Protein AF-A0A943SU11-F1 (afdb_monomer)

Radius of gyration: 43.62 Å; Cα contacts (8 Å, |Δi|>4): 37; chains: 1; bounding box: 90×46×120 Å

Organism: Streptococcus parasanguinis (NCBI:txid1318)

Sequence (209 aa):
MLKTSYPESQMDDFITYKNLSQYCMDYLGQIIERANDKNEAIKQQVTGVMPESERPFNVEDRLTASYTFGQRVADSVARFGGSWTFIISFIMMMAIWMLINVLHPFGWNFDPYPFILLNLALSTIAAIQAPLIMMSQNRAADYDRLQARNDFNVNMESEREIRLLHTKIDHMVQQDQTDLLEIQKLQTELLVSLSNQVAQLRQEMNQEK

pLDDT: mean 77.37, std 11.99, range [46.34, 95.25]

Solvent-accessible surface area (backbone atoms only — not comparable to full-atom values): 12036 Å² total; per-residue (Å²): 105,69,57,73,82,38,74,83,69,58,98,84,64,84,80,57,65,74,58,52,58,50,49,50,50,56,50,53,50,51,53,53,50,54,52,50,54,48,51,52,52,48,52,50,54,63,71,69,60,71,71,84,84,71,70,86,72,63,61,63,63,66,54,60,75,66,65,49,74,67,59,57,51,48,48,52,50,50,59,48,70,71,33,71,68,46,55,54,52,51,54,49,52,52,52,50,52,51,48,51,40,72,65,34,86,81,80,58,78,85,45,50,91,93,30,65,62,62,52,52,52,51,51,55,51,56,66,53,44,57,60,48,50,49,53,52,50,54,49,52,52,52,49,53,53,51,46,53,52,50,54,50,51,54,49,54,51,51,52,50,51,52,50,54,51,49,56,51,48,53,52,48,55,57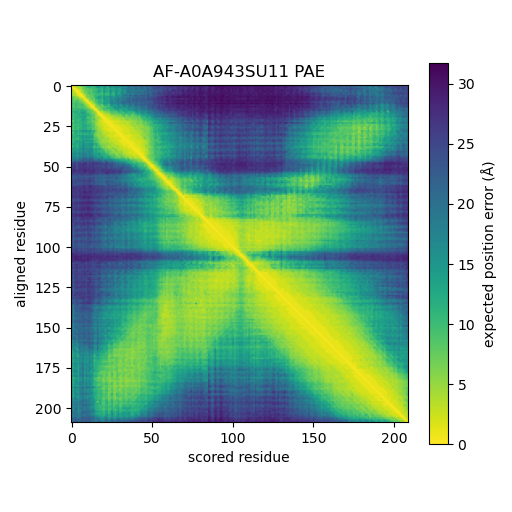,48,52,52,50,55,50,50,54,53,52,50,52,52,50,55,51,52,52,53,51,53,52,48,56,53,50,54,54,50,53,62,61,70,78,107

InterPro domains:
  IPR010406 Protein of unknown function DUF1003 [PF06210] (81-179)
  IPR010406 Protein of unknown function DUF1003 [PTHR41386] (38-191)

Secondary structure (DSSP, 8-state):
-HHHH-TT--TTPPPPHHHHHHHHHHHHHHHHHHHHHHHHHHHHHHHT-S-GGG----HHHHHHTT--HHHHHHHHHHHHHT-HHHHHHHHHHHHHHHHHHHH-TTS--SS-TTTHHHHHHHHHHHHHHHHHHHHHHHHHHHHHHHHHHHHHHHHHHHHHHHHHHHHHHHHHHHHHHHHHHHHHHHHHHHHHHHHHHHHHHHHHHHH--

Structure (mmCIF, N/CA/C/O backbone):
data_AF-A0A943SU11-F1
#
_entry.id   AF-A0A943SU11-F1
#
loop_
_atom_site.group_PDB
_atom_site.id
_atom_site.type_symbol
_atom_site.label_atom_id
_atom_site.label_alt_id
_atom_site.label_comp_id
_atom_site.label_asym_id
_atom_site.label_entity_id
_atom_site.label_seq_id
_atom_site.pdbx_PDB_ins_code
_atom_site.Cartn_x
_atom_site.Cartn_y
_atom_site.Cartn_z
_atom_site.occupancy
_atom_site.B_iso_or_equiv
_atom_site.auth_seq_id
_atom_site.auth_comp_id
_atom_site.auth_asym_id
_atom_site.auth_atom_id
_atom_site.pdbx_PDB_model_num
ATOM 1 N N . MET A 1 1 ? -37.364 2.321 47.503 1.00 47.44 1 MET A N 1
ATOM 2 C CA . MET A 1 1 ? -38.454 2.269 46.507 1.00 47.44 1 MET A CA 1
ATOM 3 C C . MET A 1 1 ? -39.837 2.162 47.144 1.00 47.44 1 MET A C 1
ATOM 5 O O . MET A 1 1 ? -40.696 2.918 46.724 1.00 47.44 1 MET A O 1
ATOM 9 N N . LEU A 1 2 ? -40.042 1.384 48.220 1.00 46.53 2 LEU A N 1
ATOM 10 C CA . LEU A 1 2 ? -41.270 1.468 49.043 1.00 46.53 2 LEU A CA 1
ATOM 11 C C . LEU A 1 2 ? -41.618 2.908 49.465 1.00 46.53 2 LEU A C 1
ATOM 13 O O . LEU A 1 2 ? -42.743 3.341 49.285 1.00 46.53 2 LEU A O 1
ATOM 17 N N . LYS A 1 3 ? -40.615 3.699 49.866 1.00 50.78 3 LYS A N 1
ATOM 18 C CA . LYS A 1 3 ? -40.759 5.128 50.201 1.00 50.78 3 LYS A CA 1
ATOM 19 C C . LYS A 1 3 ? -41.060 6.060 49.011 1.00 50.78 3 LYS A C 1
ATOM 21 O O . LYS A 1 3 ? -41.425 7.208 49.213 1.00 50.78 3 LYS A O 1
ATOM 26 N N . THR A 1 4 ? -40.840 5.604 47.777 1.00 53.50 4 THR A N 1
ATOM 27 C CA . THR A 1 4 ? -41.093 6.387 46.552 1.00 53.50 4 THR A CA 1
ATOM 28 C C . THR A 1 4 ? -42.543 6.219 46.103 1.00 53.50 4 THR A C 1
ATOM 30 O O . THR A 1 4 ? -43.163 7.185 45.678 1.00 53.50 4 THR A O 1
ATOM 33 N N . SER A 1 5 ? -43.091 5.010 46.252 1.00 49.69 5 SER A N 1
ATOM 34 C CA . SER A 1 5 ? -44.497 4.700 45.963 1.00 49.69 5 SER A CA 1
ATOM 35 C C . SER A 1 5 ? -45.426 4.936 47.166 1.00 49.69 5 SER A C 1
ATOM 37 O O . SER A 1 5 ? -46.613 5.170 46.973 1.00 49.69 5 SER A O 1
ATOM 39 N N . TYR A 1 6 ? -44.891 4.923 48.393 1.00 58.41 6 TYR A N 1
ATOM 40 C CA . TYR A 1 6 ? -45.599 5.190 49.652 1.00 58.41 6 TYR A CA 1
ATOM 41 C C . TYR A 1 6 ? -44.751 6.113 50.549 1.00 58.41 6 TYR A C 1
ATOM 43 O O . TYR A 1 6 ? -44.041 5.645 51.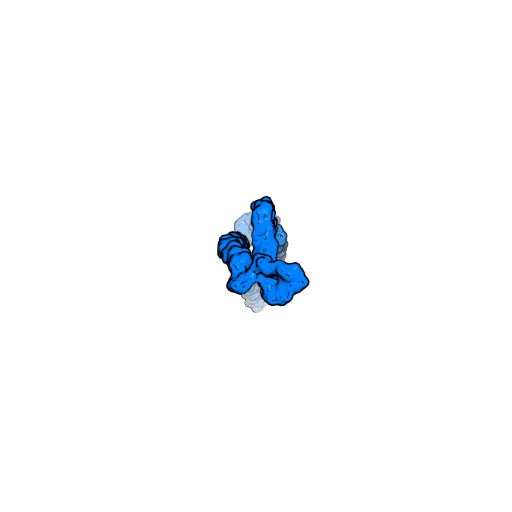441 1.00 58.41 6 TYR A O 1
ATOM 51 N N . PRO A 1 7 ? -44.774 7.436 50.305 1.00 56.62 7 PRO A N 1
ATOM 52 C CA . PRO A 1 7 ? -43.911 8.394 51.002 1.00 56.62 7 PRO A CA 1
ATOM 53 C C . PRO A 1 7 ? -44.177 8.523 52.510 1.00 56.62 7 PRO A C 1
ATOM 55 O O . PRO A 1 7 ? -43.300 9.006 53.226 1.00 56.62 7 PRO A O 1
ATOM 58 N N . GLU A 1 8 ? -45.328 8.053 53.002 1.00 53.34 8 GLU A N 1
ATOM 59 C CA . GLU A 1 8 ? -45.713 8.121 54.421 1.00 53.34 8 GLU A CA 1
ATOM 60 C C . GLU A 1 8 ? -45.423 6.850 55.245 1.00 53.34 8 GLU A C 1
ATOM 62 O O . GLU A 1 8 ? -45.673 6.855 56.448 1.00 53.34 8 GLU A O 1
ATOM 67 N N . SER A 1 9 ? -44.876 5.771 54.664 1.00 54.84 9 SER A N 1
ATOM 68 C CA . SER A 1 9 ? -44.671 4.518 55.417 1.00 54.84 9 SER A CA 1
ATOM 69 C C . SER A 1 9 ? -43.500 4.613 56.407 1.00 54.84 9 SER A C 1
ATOM 71 O O . SER A 1 9 ? -42.378 4.970 56.011 1.00 54.84 9 SER A O 1
ATOM 73 N N . GLN A 1 10 ? -43.718 4.230 57.667 1.00 54.81 10 GLN A N 1
ATOM 74 C CA . GLN A 1 10 ? -42.647 4.112 58.668 1.00 54.81 10 GLN A CA 1
ATOM 75 C C . GLN A 1 10 ? -41.950 2.742 58.593 1.00 54.81 10 GLN A C 1
ATOM 77 O O . GLN A 1 10 ? -42.462 1.812 57.979 1.00 54.81 10 GLN A O 1
ATOM 82 N N . MET A 1 11 ? -40.751 2.606 59.183 1.00 52.06 11 MET A N 1
ATOM 83 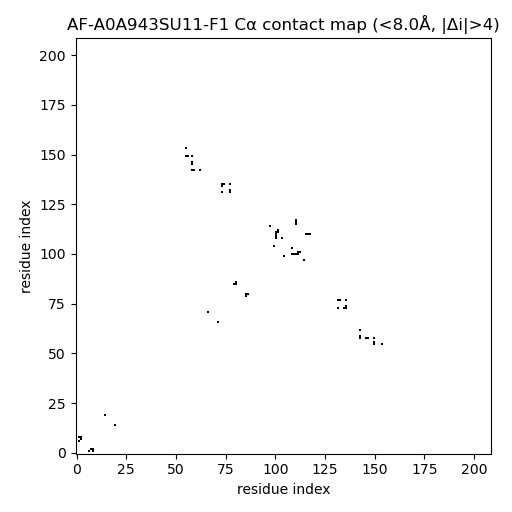C CA . MET A 1 11 ? -39.951 1.369 59.074 1.00 52.06 11 MET A CA 1
ATOM 84 C C . MET A 1 11 ? -40.614 0.122 59.690 1.00 52.06 11 MET A C 1
ATOM 86 O O . MET A 1 11 ? -40.202 -0.983 59.354 1.00 52.06 11 MET A O 1
ATOM 90 N N . ASP A 1 12 ? -41.642 0.312 60.522 1.00 54.44 12 ASP A N 1
ATOM 91 C CA . ASP A 1 12 ? -42.395 -0.745 61.210 1.00 54.44 12 ASP A CA 1
ATOM 92 C C . ASP A 1 12 ? -43.767 -1.063 60.568 1.00 54.44 12 ASP A C 1
ATOM 94 O O . ASP A 1 12 ? -44.541 -1.838 61.130 1.00 54.44 12 ASP A O 1
ATOM 98 N N . ASP A 1 13 ? -44.101 -0.495 59.400 1.00 55.09 13 ASP A N 1
ATOM 99 C CA . ASP A 1 13 ? -45.370 -0.799 58.720 1.00 55.09 13 ASP A CA 1
ATOM 100 C C . ASP A 1 13 ? -45.356 -2.186 58.053 1.00 55.09 13 ASP A C 1
ATOM 102 O O . ASP A 1 13 ? -44.493 -2.514 57.233 1.00 55.09 13 ASP A O 1
ATOM 106 N N . PHE A 1 14 ? -46.365 -3.004 58.364 1.00 54.62 14 PHE A N 1
ATOM 107 C CA . PHE A 1 14 ? -46.530 -4.339 57.788 1.00 54.62 14 PHE A CA 1
ATOM 108 C C . PHE A 1 14 ? -47.160 -4.272 56.391 1.00 54.62 14 PHE A C 1
ATOM 110 O O . PHE A 1 14 ? -48.234 -3.706 56.189 1.00 54.62 14 PHE A O 1
ATOM 117 N N . ILE A 1 15 ? -46.516 -4.911 55.413 1.00 57.50 15 ILE A N 1
ATOM 118 C CA . ILE A 1 15 ? -47.005 -4.991 54.032 1.00 57.50 15 ILE A CA 1
ATOM 119 C C . ILE A 1 15 ? -47.847 -6.262 53.869 1.00 57.50 15 ILE A C 1
ATOM 121 O O . ILE A 1 15 ? -47.351 -7.375 54.043 1.00 57.50 15 ILE A O 1
ATOM 125 N N . THR A 1 16 ? -49.115 -6.123 53.476 1.00 57.97 16 THR A N 1
ATOM 126 C CA . THR A 1 16 ? -49.975 -7.266 53.129 1.00 57.97 16 THR A CA 1
ATOM 127 C C . THR A 1 16 ? -49.437 -7.994 51.891 1.00 57.97 16 THR A C 1
ATOM 129 O O . THR A 1 16 ? -49.080 -7.358 50.902 1.00 57.97 16 THR A O 1
ATOM 132 N N . TYR A 1 17 ? -49.434 -9.330 51.882 1.00 56.50 17 TYR A N 1
ATOM 133 C CA . TYR A 1 17 ? -48.848 -10.158 50.811 1.00 56.50 17 TYR A CA 1
ATOM 134 C C . TYR A 1 17 ? -49.338 -9.840 49.385 1.00 56.50 17 TYR A C 1
ATOM 136 O O . TYR A 1 17 ? -48.555 -9.877 48.436 1.00 56.50 17 TYR A O 1
ATOM 144 N N . LYS A 1 18 ? -50.612 -9.452 49.228 1.00 59.41 18 LYS A N 1
ATOM 145 C CA . LYS A 1 18 ? -51.162 -8.978 47.946 1.00 59.41 18 LYS A CA 1
ATOM 146 C C . LYS A 1 18 ? -50.342 -7.812 47.368 1.00 59.41 18 LYS A C 1
ATOM 148 O O . LYS A 1 18 ? -50.092 -7.777 46.168 1.00 59.41 18 LYS A O 1
ATOM 153 N N . ASN A 1 19 ? -49.855 -6.922 48.231 1.00 64.25 19 ASN A N 1
ATOM 154 C CA . ASN A 1 19 ? -49.014 -5.790 47.854 1.00 64.25 19 ASN A CA 1
ATOM 155 C C . ASN A 1 19 ? -47.556 -6.217 47.604 1.00 64.25 19 ASN A C 1
ATOM 157 O O . ASN A 1 19 ? -46.901 -5.621 46.761 1.00 64.25 19 ASN A O 1
ATOM 161 N N . LEU A 1 20 ? -47.059 -7.273 48.265 1.00 67.50 20 LEU A N 1
ATOM 162 C CA . LEU A 1 20 ? -45.714 -7.825 48.037 1.00 67.50 20 LEU A CA 1
ATOM 163 C C . LEU A 1 20 ? -45.588 -8.485 46.652 1.00 67.50 20 LEU A C 1
ATOM 165 O O . LEU A 1 20 ? -44.631 -8.226 45.927 1.00 67.50 20 LEU A O 1
ATOM 169 N N . SER A 1 21 ? -46.563 -9.316 46.264 1.00 64.31 21 SER A N 1
ATOM 170 C CA . SER A 1 21 ? -46.569 -9.965 44.944 1.00 64.31 21 SER A CA 1
ATOM 171 C C . SER A 1 21 ? -46.723 -8.948 43.813 1.00 64.31 21 SER A C 1
ATOM 173 O O . SER A 1 21 ? -46.100 -9.103 42.764 1.00 64.31 21 SER A O 1
ATOM 175 N N . GLN A 1 22 ? -47.539 -7.912 44.023 1.00 70.56 22 GLN A N 1
ATOM 176 C CA . GLN A 1 22 ? -47.730 -6.840 43.051 1.00 70.56 22 GLN A CA 1
ATOM 177 C C . GLN A 1 22 ? -46.471 -5.972 42.932 1.00 70.56 22 GLN A C 1
ATOM 179 O O . GLN A 1 22 ? -46.002 -5.732 41.826 1.00 70.56 22 GLN A O 1
ATOM 184 N N . TYR A 1 23 ? -45.836 -5.638 44.059 1.00 71.50 23 TYR A N 1
ATOM 185 C CA . TYR A 1 23 ? -44.542 -4.957 44.080 1.00 71.50 23 TYR A CA 1
ATOM 186 C C . TYR A 1 23 ? -43.443 -5.760 43.370 1.00 71.50 23 TYR A C 1
ATOM 188 O O . TYR A 1 23 ? -42.647 -5.191 42.629 1.00 71.50 23 TYR A O 1
ATOM 196 N N . CYS A 1 24 ? -43.402 -7.083 43.551 1.00 72.81 24 CYS A N 1
ATOM 197 C CA . CYS A 1 24 ? -42.423 -7.923 42.867 1.00 72.81 24 CYS A CA 1
ATOM 198 C C . CYS A 1 24 ? -42.627 -7.942 41.346 1.00 72.81 24 CYS A C 1
ATOM 200 O O . CYS A 1 24 ? -41.641 -7.919 40.611 1.00 72.81 24 CYS A O 1
ATOM 202 N N . MET A 1 25 ? -43.877 -7.978 40.870 1.00 74.94 25 MET A N 1
ATOM 203 C CA . MET A 1 25 ? -44.152 -7.918 39.431 1.00 74.94 25 MET A CA 1
ATOM 204 C C . MET A 1 25 ? -43.858 -6.546 38.834 1.00 74.94 25 MET A C 1
ATOM 206 O O . MET A 1 25 ? -43.259 -6.483 37.763 1.00 74.94 25 MET A O 1
ATOM 210 N N . ASP A 1 26 ? -44.185 -5.464 39.542 1.00 80.94 26 ASP A N 1
ATOM 211 C CA . ASP A 1 26 ? -43.829 -4.108 39.112 1.00 80.94 26 ASP A CA 1
ATOM 212 C C . ASP A 1 26 ? -42.302 -3.925 39.066 1.00 80.94 26 ASP A C 1
ATOM 214 O O . ASP A 1 26 ? -41.765 -3.313 38.142 1.00 80.94 26 ASP A O 1
ATOM 218 N N . TYR A 1 27 ? -41.577 -4.505 40.025 1.00 75.94 27 TYR A N 1
ATOM 219 C CA . TYR A 1 27 ? -40.117 -4.467 40.065 1.00 75.94 27 TYR A CA 1
ATOM 220 C C . TYR A 1 27 ? -39.469 -5.313 38.951 1.00 75.94 27 TYR A C 1
ATOM 222 O O . TYR A 1 27 ? -38.545 -4.844 38.286 1.00 75.94 27 TYR A O 1
ATOM 230 N N . LEU A 1 28 ? -39.980 -6.523 38.681 1.00 77.75 28 LEU A N 1
ATOM 231 C CA . LEU A 1 28 ? -39.556 -7.351 37.541 1.00 77.75 28 LEU A CA 1
ATOM 232 C C . LEU A 1 28 ? -39.818 -6.655 36.200 1.00 77.75 28 LEU A C 1
ATOM 234 O O . LEU A 1 28 ? -38.951 -6.668 35.327 1.00 77.75 28 LEU A O 1
ATOM 238 N N . GLY A 1 29 ? -40.981 -6.011 36.053 1.00 81.50 29 GLY A N 1
ATOM 239 C CA . GLY A 1 29 ? -41.318 -5.210 34.877 1.00 81.50 29 GLY A CA 1
ATOM 240 C C . GLY A 1 29 ? -40.315 -4.080 34.646 1.00 81.50 29 GLY A C 1
ATOM 241 O O . GLY A 1 29 ? -39.792 -3.944 33.542 1.00 81.50 29 GLY A O 1
ATOM 242 N N . GLN A 1 30 ? -39.953 -3.349 35.706 1.00 80.69 30 GLN A N 1
ATOM 243 C CA . GLN A 1 30 ? -38.943 -2.290 35.629 1.00 80.69 30 GLN A CA 1
ATOM 244 C C . GLN A 1 30 ? -37.547 -2.801 35.251 1.00 80.69 30 GLN A C 1
ATOM 246 O O . GLN A 1 30 ? -36.826 -2.097 34.546 1.00 80.69 30 GLN A O 1
ATOM 251 N N . ILE A 1 31 ? -37.134 -3.994 35.702 1.00 79.44 31 ILE A N 1
ATOM 252 C CA . ILE A 1 31 ? -35.842 -4.580 35.296 1.00 79.44 31 ILE A CA 1
ATOM 253 C C . ILE A 1 31 ? -35.842 -4.888 33.795 1.00 79.44 31 ILE A C 1
ATOM 255 O O . ILE A 1 31 ? -34.884 -4.544 33.103 1.00 79.44 31 ILE A O 1
ATOM 259 N N . ILE A 1 32 ? -36.916 -5.499 33.288 1.00 80.81 32 ILE A N 1
ATOM 260 C CA . ILE A 1 32 ? -37.050 -5.858 31.868 1.00 80.81 32 ILE A CA 1
ATOM 261 C C . ILE A 1 32 ? -37.056 -4.604 30.989 1.00 80.81 32 ILE A C 1
ATOM 263 O O . ILE A 1 32 ? -36.344 -4.555 29.987 1.00 80.81 32 ILE A O 1
ATOM 267 N N . GLU A 1 33 ? -37.817 -3.582 31.377 1.00 84.00 33 GLU A N 1
ATOM 268 C CA . GLU A 1 33 ? -37.897 -2.313 30.647 1.00 84.00 33 GLU A CA 1
ATOM 269 C C . GLU A 1 33 ? -36.529 -1.619 30.604 1.00 84.00 33 GLU A C 1
ATOM 271 O O . GLU A 1 33 ? -36.025 -1.293 29.530 1.00 84.00 33 GLU A O 1
ATOM 276 N N . ARG A 1 34 ? -35.839 -1.542 31.749 1.00 81.88 34 ARG A N 1
ATOM 277 C CA . ARG A 1 34 ? -34.493 -0.959 31.837 1.00 81.88 34 ARG A CA 1
ATOM 278 C C . ARG A 1 34 ? -33.453 -1.749 31.025 1.00 81.88 34 ARG A C 1
ATOM 280 O O . ARG A 1 34 ? -32.520 -1.150 30.492 1.00 81.88 34 ARG A O 1
ATOM 287 N N . ALA A 1 35 ? -33.588 -3.074 30.917 1.00 76.88 35 ALA A N 1
ATOM 288 C CA . ALA A 1 35 ? -32.731 -3.915 30.074 1.00 76.88 35 ALA A CA 1
ATOM 289 C C . ALA A 1 35 ? -32.995 -3.706 28.571 1.00 76.88 35 ALA A C 1
ATOM 291 O O . ALA A 1 35 ? -32.061 -3.741 27.762 1.00 76.88 35 ALA A O 1
ATOM 292 N N . ASN A 1 36 ? -34.249 -3.455 28.190 1.00 80.81 36 ASN A N 1
ATOM 293 C CA . ASN A 1 36 ? -34.623 -3.169 26.808 1.00 80.81 36 ASN A CA 1
ATOM 294 C C . ASN A 1 36 ? -34.134 -1.774 26.374 1.00 80.81 36 ASN A C 1
ATOM 296 O O . ASN A 1 36 ? -33.493 -1.648 25.330 1.00 80.81 36 ASN A O 1
ATOM 300 N N . ASP A 1 37 ? -34.302 -0.764 27.234 1.00 84.44 37 ASP A N 1
ATOM 301 C CA . ASP A 1 37 ? -33.790 0.597 27.016 1.00 84.44 37 ASP A CA 1
ATOM 302 C C . ASP A 1 37 ? -32.259 0.620 26.875 1.00 84.44 37 ASP A C 1
ATOM 304 O O . ASP A 1 37 ? -31.708 1.286 25.994 1.00 84.44 37 ASP A O 1
ATOM 308 N N . LYS A 1 38 ? -31.544 -0.154 27.710 1.00 78.31 38 LYS A N 1
ATOM 309 C CA . LYS A 1 38 ? -30.086 -0.335 27.585 1.00 78.31 38 LYS A CA 1
ATOM 310 C C . LYS A 1 38 ? -29.707 -0.932 26.229 1.00 78.31 38 LYS A C 1
ATOM 312 O O . LYS A 1 38 ? -28.784 -0.428 25.590 1.00 78.31 38 LYS A O 1
ATOM 317 N N . ASN A 1 39 ? -30.393 -1.988 25.786 1.00 75.69 39 ASN A N 1
ATOM 318 C CA . ASN A 1 39 ? -30.123 -2.622 24.492 1.00 75.69 39 ASN A CA 1
ATOM 319 C C . ASN A 1 39 ? -30.316 -1.646 23.325 1.00 75.69 39 ASN A C 1
ATOM 321 O O . ASN A 1 39 ? -29.511 -1.620 22.391 1.00 75.69 39 ASN A O 1
ATOM 325 N N . GLU A 1 40 ? -31.343 -0.802 23.390 1.00 80.81 40 GLU A N 1
ATOM 326 C CA . GLU A 1 40 ? -31.598 0.213 22.372 1.00 80.81 40 GLU A CA 1
ATOM 327 C C . GLU A 1 40 ? -30.526 1.318 22.377 1.00 80.81 40 GLU A C 1
ATOM 329 O O . GLU A 1 40 ? -30.018 1.691 21.313 1.00 80.81 40 GLU A O 1
ATOM 334 N N . ALA A 1 41 ? -30.069 1.751 23.557 1.00 78.75 41 ALA A N 1
ATOM 335 C CA . ALA A 1 41 ? -28.946 2.681 23.699 1.00 78.75 41 ALA A CA 1
ATOM 336 C C . ALA A 1 41 ? -27.622 2.103 23.156 1.00 78.75 41 ALA A C 1
ATOM 338 O O . ALA A 1 41 ? -26.855 2.804 22.486 1.00 78.75 41 ALA A O 1
ATOM 339 N N . ILE A 1 42 ? -27.359 0.812 23.386 1.00 73.75 42 ILE A N 1
ATOM 340 C CA . ILE A 1 42 ? -26.196 0.104 22.828 1.00 73.75 42 ILE A CA 1
ATOM 341 C C . ILE A 1 42 ? -26.295 0.048 21.304 1.00 73.75 42 ILE A C 1
ATOM 343 O O . ILE A 1 42 ? -25.321 0.367 20.622 1.00 73.75 42 ILE A O 1
ATOM 347 N N . LYS A 1 43 ? -27.467 -0.292 20.755 1.00 68.69 43 LYS A N 1
ATOM 348 C CA . LYS A 1 43 ? -27.706 -0.342 19.305 1.00 68.69 43 LYS A CA 1
ATOM 349 C C . LYS A 1 43 ? -27.467 1.017 18.642 1.00 68.69 43 LYS A C 1
ATOM 351 O O . LYS A 1 43 ? -26.838 1.075 17.582 1.00 68.69 43 LYS A O 1
ATOM 356 N N . GLN A 1 44 ? -27.892 2.108 19.280 1.00 70.19 44 GLN A N 1
ATOM 357 C CA . GLN A 1 44 ? -27.596 3.467 18.818 1.00 70.19 44 GLN A CA 1
ATOM 358 C C . GLN A 1 44 ? -26.097 3.787 18.884 1.00 70.19 44 GLN A C 1
ATOM 360 O O . GLN A 1 44 ? -25.550 4.322 17.921 1.00 70.19 44 GLN A O 1
ATOM 365 N N . GLN A 1 45 ? -25.400 3.398 19.957 1.00 66.25 45 GLN A N 1
ATOM 366 C CA . GLN A 1 45 ? -23.946 3.578 20.045 1.00 66.25 45 GLN A CA 1
ATOM 367 C C . GLN A 1 45 ? -23.156 2.704 19.063 1.00 66.25 45 GLN A C 1
ATOM 369 O O . GLN A 1 45 ? -22.082 3.109 18.650 1.00 66.25 45 GLN A O 1
ATOM 374 N N . VAL A 1 46 ? -23.630 1.518 18.685 1.00 63.44 46 VAL A N 1
ATOM 375 C CA . VAL A 1 46 ? -22.953 0.687 17.670 1.00 63.44 46 VAL A CA 1
ATOM 376 C C . VAL A 1 46 ? -23.185 1.256 16.268 1.00 63.44 46 VAL A C 1
ATOM 378 O O . VAL A 1 46 ? -22.278 1.259 15.445 1.00 63.44 46 VAL A O 1
ATOM 381 N N . THR A 1 47 ? -24.373 1.807 16.007 1.00 59.47 47 THR A N 1
ATOM 382 C CA . THR A 1 47 ? -24.718 2.380 14.692 1.00 59.47 47 THR A CA 1
ATOM 383 C C . THR A 1 47 ? -24.109 3.776 14.480 1.00 59.47 47 THR A C 1
ATOM 385 O O . THR A 1 47 ? -23.868 4.172 13.344 1.00 59.47 47 THR A O 1
ATOM 388 N N . GLY A 1 48 ? -23.832 4.524 15.555 1.00 57.47 48 GLY A N 1
ATOM 389 C CA . GLY A 1 48 ? -23.289 5.889 15.499 1.00 57.47 48 GLY A CA 1
ATOM 390 C C . GLY A 1 48 ? -21.761 6.014 15.565 1.00 57.47 48 GLY A C 1
ATOM 391 O O . GLY A 1 48 ? -21.261 7.134 15.509 1.00 57.47 48 GLY A O 1
ATOM 392 N N . VAL A 1 49 ? -21.020 4.909 15.720 1.00 55.78 49 VAL A N 1
ATOM 393 C CA . VAL A 1 49 ? -19.565 4.919 15.992 1.00 55.78 49 VAL A CA 1
ATOM 394 C C . VAL A 1 49 ? -18.747 4.328 14.845 1.00 55.78 49 VAL A C 1
ATOM 396 O O . VAL A 1 49 ? -17.596 4.002 15.058 1.00 55.78 49 VAL A O 1
ATOM 399 N N . MET A 1 50 ? -19.262 4.264 13.611 1.00 53.69 50 MET A N 1
ATOM 400 C CA . MET A 1 50 ? -18.337 4.272 12.468 1.00 53.69 50 MET A CA 1
ATOM 401 C C . MET A 1 50 ? -17.835 5.709 12.324 1.00 53.69 50 MET A C 1
ATOM 403 O O . MET A 1 50 ? -18.581 6.555 11.821 1.00 53.69 50 MET A O 1
ATOM 407 N N . PRO A 1 51 ? -16.632 6.048 12.818 1.00 52.97 51 PRO A N 1
ATOM 408 C CA . PRO A 1 51 ? -16.146 7.404 12.727 1.00 52.97 51 PRO A CA 1
ATOM 409 C C . PRO A 1 51 ? -15.879 7.654 11.246 1.00 52.97 51 PRO A C 1
ATOM 411 O O . PRO A 1 51 ? -15.100 6.954 10.606 1.00 52.97 51 PRO A O 1
ATOM 414 N N . GLU A 1 52 ? -16.495 8.689 10.690 1.00 50.81 52 GLU A N 1
ATOM 415 C CA . GLU A 1 52 ? -16.202 9.160 9.334 1.00 50.81 52 GLU A CA 1
ATOM 416 C C . GLU A 1 52 ? -14.742 9.650 9.179 1.00 50.81 52 GLU A C 1
ATOM 418 O O . GLU A 1 52 ? -14.307 10.006 8.084 1.00 50.81 52 GLU A O 1
ATOM 423 N N . SER A 1 53 ? -13.969 9.680 10.272 1.00 49.56 53 SER A N 1
ATOM 424 C CA . SER A 1 53 ? -12.743 10.460 10.385 1.00 49.56 53 SER A CA 1
ATOM 425 C C . SER A 1 53 ? -11.548 9.938 9.598 1.00 49.56 53 SER A C 1
ATOM 427 O O . SER A 1 53 ? -10.672 10.748 9.321 1.00 49.56 53 SER A O 1
ATOM 429 N N . GLU A 1 54 ? -11.485 8.672 9.181 1.00 54.34 54 GLU A N 1
ATOM 430 C CA . GLU A 1 54 ? -10.323 8.168 8.428 1.00 54.34 54 GLU A CA 1
ATOM 431 C C . GLU A 1 54 ? -10.724 7.137 7.374 1.00 54.34 54 GLU A C 1
ATOM 433 O O . GLU A 1 54 ? -10.383 5.958 7.441 1.00 54.34 54 GLU A O 1
ATOM 438 N N . ARG A 1 55 ? -11.457 7.583 6.346 1.00 58.19 55 ARG A N 1
ATOM 439 C CA . ARG A 1 55 ? -11.581 6.765 5.135 1.00 58.19 55 ARG A CA 1
ATOM 440 C C . ARG A 1 55 ? -10.168 6.459 4.618 1.00 58.19 55 ARG A C 1
ATOM 442 O O . ARG A 1 5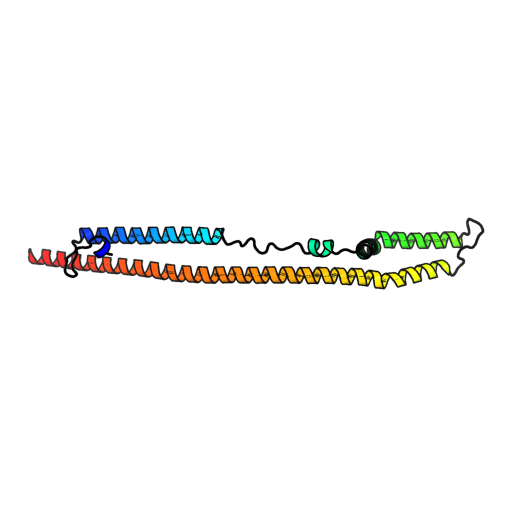5 ? -9.371 7.400 4.527 1.00 58.19 55 ARG A O 1
ATOM 449 N N . PRO A 1 56 ? -9.860 5.203 4.245 1.00 57.91 56 PRO A N 1
ATOM 450 C CA . PRO A 1 56 ? -8.604 4.886 3.583 1.00 57.91 56 PRO A CA 1
ATOM 451 C C . PRO A 1 56 ? -8.449 5.840 2.401 1.00 57.91 56 PRO A C 1
ATOM 453 O O . PRO A 1 56 ? -9.283 5.874 1.494 1.00 57.91 56 PRO A O 1
ATOM 456 N N . PHE A 1 57 ? -7.435 6.701 2.459 1.00 67.25 57 PHE A N 1
ATOM 457 C CA . PHE A 1 57 ? -7.191 7.632 1.370 1.00 67.25 57 PHE A CA 1
ATOM 458 C C . PHE A 1 57 ? -6.544 6.861 0.228 1.00 67.25 57 PHE A C 1
ATOM 460 O O . PHE A 1 57 ? -5.740 5.952 0.443 1.00 67.25 57 PHE A O 1
ATOM 467 N N . ASN A 1 58 ? -6.887 7.227 -0.999 1.00 70.38 58 ASN A N 1
ATOM 468 C CA . ASN A 1 58 ? -6.271 6.621 -2.160 1.00 70.38 58 ASN A CA 1
ATOM 469 C C . ASN A 1 58 ? -4.824 7.124 -2.274 1.00 70.38 58 ASN A C 1
ATOM 471 O O . ASN A 1 58 ? -4.573 8.320 -2.456 1.00 70.38 58 ASN A O 1
ATOM 475 N N . VAL A 1 59 ? -3.863 6.214 -2.121 1.00 73.81 59 VAL A N 1
ATOM 476 C CA . VAL A 1 59 ? -2.426 6.522 -2.191 1.00 73.81 59 VAL A CA 1
ATOM 477 C C . VAL A 1 59 ? -2.052 7.055 -3.575 1.00 73.81 59 VAL A C 1
ATOM 479 O O . VAL A 1 59 ? -1.213 7.954 -3.685 1.00 73.81 59 VAL A O 1
ATOM 482 N N . GLU A 1 60 ? -2.753 6.587 -4.611 1.00 68.88 60 GLU A N 1
ATOM 483 C CA . GLU A 1 60 ? -2.597 7.043 -5.991 1.00 68.88 60 GLU A CA 1
ATOM 484 C C . GLU A 1 60 ? -2.884 8.544 -6.129 1.00 68.88 60 GLU A C 1
ATOM 486 O O . GLU A 1 60 ? -2.119 9.257 -6.773 1.00 68.88 60 GLU A O 1
ATOM 491 N N . ASP A 1 61 ? -3.923 9.065 -5.467 1.00 68.44 61 ASP A N 1
ATOM 492 C CA . ASP A 1 61 ? -4.348 10.468 -5.595 1.00 68.44 61 ASP A CA 1
ATOM 493 C C . ASP A 1 61 ? -3.334 11.443 -4.967 1.00 68.44 61 ASP A C 1
ATOM 495 O O . ASP A 1 61 ? -3.104 12.546 -5.468 1.00 68.44 61 ASP A O 1
ATOM 499 N N . ARG A 1 62 ? -2.654 11.026 -3.890 1.00 68.50 62 ARG A N 1
ATOM 500 C CA . ARG A 1 62 ? -1.579 11.816 -3.257 1.00 68.50 62 ARG A CA 1
ATOM 501 C C . ARG A 1 62 ? -0.317 11.872 -4.114 1.00 68.50 62 ARG A C 1
ATOM 503 O O . ARG A 1 62 ? 0.356 12.903 -4.145 1.00 68.50 62 ARG A O 1
ATOM 510 N N . LEU A 1 63 ? 0.018 10.768 -4.778 1.00 66.62 63 LEU A N 1
ATOM 511 C CA . LEU A 1 63 ? 1.219 10.666 -5.607 1.00 66.62 63 LEU A CA 1
ATOM 512 C C . LEU A 1 63 ? 1.016 11.314 -6.976 1.00 66.62 63 LEU A C 1
ATOM 514 O O . LEU A 1 63 ? 1.903 12.022 -7.458 1.00 66.62 63 LEU A O 1
ATOM 518 N N . THR A 1 64 ? -0.173 11.155 -7.560 1.00 62.47 64 THR A N 1
ATOM 519 C CA . THR A 1 64 ? -0.521 11.738 -8.861 1.00 62.47 64 THR A CA 1
ATOM 520 C C . THR A 1 64 ? -0.552 13.259 -8.857 1.00 62.47 64 THR A C 1
ATOM 522 O O . THR A 1 64 ? -0.123 13.879 -9.835 1.00 62.47 64 THR A O 1
ATOM 525 N N . ALA A 1 65 ? -0.967 13.871 -7.747 1.00 61.88 65 ALA A N 1
ATOM 526 C CA . ALA A 1 65 ? -0.979 15.323 -7.578 1.00 61.88 65 ALA A CA 1
ATOM 527 C C . ALA A 1 65 ? 0.421 15.969 -7.651 1.00 61.88 65 ALA A C 1
ATOM 529 O O . ALA A 1 65 ? 0.526 17.166 -7.907 1.00 61.88 65 ALA A O 1
ATOM 530 N N . SER A 1 66 ? 1.495 15.189 -7.465 1.00 61.66 66 SER A N 1
ATOM 531 C CA . SER A 1 66 ? 2.881 15.683 -7.459 1.00 61.66 66 SER A CA 1
ATOM 532 C C . SER A 1 66 ? 3.671 15.355 -8.736 1.00 61.66 66 SER A C 1
ATOM 534 O O . SER A 1 66 ? 4.886 15.564 -8.770 1.00 61.66 66 SER A O 1
ATOM 536 N N . TYR A 1 67 ? 3.032 14.838 -9.796 1.00 66.38 67 TYR A N 1
ATOM 537 C CA . TYR A 1 67 ? 3.770 14.418 -10.991 1.00 66.38 67 TYR A CA 1
ATOM 538 C C . TYR A 1 67 ? 4.388 15.583 -11.764 1.00 66.38 67 TYR A C 1
ATOM 540 O O . TYR A 1 67 ? 3.702 16.430 -12.336 1.00 66.38 67 TYR A O 1
ATOM 548 N N . THR A 1 68 ? 5.710 15.538 -11.904 1.00 75.06 68 THR A N 1
ATOM 549 C CA . THR A 1 68 ? 6.436 16.389 -12.853 1.00 75.06 68 THR A CA 1
ATOM 550 C C . THR A 1 68 ? 6.356 15.819 -14.276 1.00 75.06 68 THR A C 1
ATOM 552 O O . THR A 1 68 ? 6.184 14.615 -14.485 1.00 75.06 68 THR A O 1
ATOM 555 N N . PHE A 1 69 ? 6.517 16.674 -15.294 1.00 75.19 69 PHE A N 1
ATOM 556 C CA . PHE A 1 69 ? 6.489 16.258 -16.705 1.00 75.19 69 PHE A CA 1
ATOM 557 C C . PHE A 1 69 ? 7.510 15.146 -17.016 1.00 75.19 69 PHE A C 1
ATOM 559 O O . PHE A 1 69 ? 7.172 14.161 -17.673 1.00 75.19 69 PHE A O 1
ATOM 566 N N . GLY A 1 70 ? 8.730 15.250 -16.472 1.00 72.25 70 GLY A N 1
ATOM 567 C CA . GLY A 1 70 ? 9.782 14.244 -16.656 1.00 72.25 70 GLY A CA 1
ATOM 568 C C . GLY A 1 70 ? 9.411 12.870 -16.093 1.00 72.25 70 GLY A C 1
ATOM 569 O O . GLY A 1 70 ? 9.678 11.850 -16.726 1.00 72.25 70 GLY A O 1
ATOM 570 N N . GLN A 1 71 ? 8.708 12.827 -14.958 1.00 72.12 71 GLN A N 1
ATOM 571 C CA . GLN A 1 71 ? 8.228 11.572 -14.377 1.00 72.12 71 GLN A CA 1
ATOM 572 C C . GLN A 1 71 ? 7.147 10.913 -15.241 1.00 72.12 71 GLN A C 1
ATOM 574 O O . GLN A 1 71 ? 7.143 9.690 -15.360 1.00 72.12 71 GLN A O 1
ATOM 579 N N . ARG A 1 72 ? 6.260 11.679 -15.890 1.00 77.00 72 ARG A N 1
ATOM 580 C CA . ARG A 1 72 ? 5.241 11.116 -16.803 1.00 77.00 72 ARG A CA 1
ATOM 581 C C . ARG A 1 72 ? 5.873 10.479 -18.044 1.00 77.00 72 ARG A C 1
ATOM 583 O O . ARG A 1 72 ? 5.461 9.394 -18.458 1.00 77.00 72 ARG A O 1
ATOM 590 N N . VAL A 1 73 ? 6.894 11.131 -18.604 1.00 75.56 73 VAL A N 1
ATOM 591 C CA . VAL A 1 73 ? 7.643 10.619 -19.762 1.00 75.56 73 VAL A CA 1
ATOM 592 C C . VAL A 1 73 ? 8.435 9.368 -19.387 1.00 75.56 73 VAL A C 1
ATOM 594 O O . VAL A 1 73 ? 8.295 8.352 -20.062 1.00 75.56 73 VAL A O 1
ATOM 597 N N . ALA A 1 74 ? 9.194 9.401 -18.286 1.00 74.06 74 ALA A N 1
ATOM 598 C CA . ALA A 1 74 ? 9.979 8.254 -17.822 1.00 74.06 74 ALA A CA 1
ATOM 599 C C . ALA A 1 74 ? 9.116 6.998 -17.631 1.00 74.06 74 ALA A C 1
ATOM 601 O O . ALA A 1 74 ? 9.529 5.900 -17.986 1.00 74.06 74 ALA A O 1
ATOM 602 N N . ASP A 1 75 ? 7.891 7.164 -17.141 1.00 72.88 75 ASP A N 1
ATOM 603 C CA . ASP A 1 75 ? 6.980 6.049 -16.887 1.00 72.88 75 ASP A CA 1
ATOM 604 C C . ASP A 1 75 ? 6.365 5.447 -18.142 1.00 72.88 75 ASP A C 1
ATOM 606 O O . ASP A 1 75 ? 6.136 4.242 -18.221 1.00 72.88 75 ASP A O 1
ATOM 610 N N . SER A 1 76 ? 6.085 6.298 -19.130 1.00 76.12 76 SER A N 1
ATOM 611 C CA . SER A 1 76 ? 5.632 5.840 -20.441 1.00 76.12 76 SER A CA 1
ATOM 612 C C . SER A 1 76 ? 6.758 5.090 -21.149 1.00 76.12 76 SER A C 1
ATOM 614 O O . SER A 1 76 ? 6.521 4.034 -21.731 1.00 76.12 76 SER A O 1
ATOM 616 N N . VAL A 1 77 ? 7.995 5.587 -21.041 1.00 74.38 77 VAL A N 1
ATOM 617 C CA . VAL A 1 77 ? 9.180 4.934 -21.613 1.00 74.38 77 VAL A CA 1
ATOM 618 C C . VAL A 1 77 ? 9.498 3.621 -20.895 1.00 74.38 77 VAL A C 1
ATOM 620 O O . VAL A 1 77 ? 9.784 2.637 -21.567 1.00 74.38 77 VAL A O 1
ATOM 623 N N . ALA A 1 78 ? 9.391 3.557 -19.565 1.00 76.56 78 ALA A N 1
ATOM 624 C CA . ALA A 1 78 ? 9.602 2.325 -18.804 1.00 76.56 78 ALA A CA 1
ATOM 625 C C . ALA A 1 78 ? 8.555 1.253 -19.152 1.00 76.56 78 ALA A C 1
ATOM 627 O O . ALA A 1 78 ? 8.909 0.102 -19.410 1.00 76.56 78 ALA A O 1
ATOM 628 N N . ARG A 1 79 ? 7.273 1.639 -19.249 1.00 76.56 79 ARG A N 1
ATOM 629 C CA . ARG A 1 79 ? 6.190 0.737 -19.678 1.00 76.56 79 ARG A CA 1
ATOM 630 C C . ARG A 1 79 ? 6.372 0.238 -21.109 1.00 76.56 79 ARG A C 1
ATOM 632 O O . ARG A 1 79 ? 6.147 -0.937 -21.378 1.00 76.56 79 ARG A O 1
ATOM 639 N N . PHE A 1 80 ? 6.792 1.114 -22.019 1.00 77.25 80 PHE A N 1
ATOM 640 C CA . PHE A 1 80 ? 7.037 0.745 -23.411 1.00 77.25 80 PHE A CA 1
ATOM 641 C C . PHE A 1 80 ? 8.277 -0.149 -23.560 1.00 77.25 80 PHE A C 1
ATOM 643 O O . PHE A 1 80 ? 8.220 -1.178 -24.231 1.00 77.25 80 PHE A O 1
ATOM 650 N N . GLY A 1 81 ? 9.374 0.196 -22.881 1.00 78.19 81 GLY A N 1
ATOM 651 C CA . GLY A 1 81 ? 10.633 -0.549 -22.905 1.00 78.19 81 GLY A CA 1
ATOM 652 C C . GLY A 1 81 ? 10.554 -1.938 -22.264 1.00 78.19 81 GLY A C 1
ATOM 653 O O . GLY A 1 81 ? 11.324 -2.816 -22.639 1.00 78.19 81 GLY A O 1
ATOM 654 N N . GLY A 1 82 ? 9.609 -2.161 -21.344 1.00 76.50 82 GLY A N 1
ATOM 655 C CA . GLY A 1 82 ? 9.363 -3.462 -20.710 1.00 76.50 82 GLY A CA 1
ATOM 656 C C . GLY A 1 82 ? 8.482 -4.429 -21.514 1.00 76.50 82 GLY A C 1
ATOM 657 O O . GLY A 1 82 ? 8.225 -5.538 -21.050 1.00 76.50 82 GLY A O 1
ATOM 658 N N . SER A 1 83 ? 7.989 -4.040 -22.695 1.00 86.81 83 SER A N 1
ATOM 659 C CA . SER A 1 83 ? 7.092 -4.882 -23.495 1.00 86.81 83 SER A CA 1
ATOM 660 C C . SER A 1 83 ? 7.845 -5.861 -24.402 1.00 86.81 83 SER A C 1
ATOM 662 O O . SER A 1 83 ? 8.780 -5.492 -25.114 1.00 86.81 83 SER A O 1
ATOM 664 N N . TRP A 1 84 ? 7.348 -7.096 -24.498 1.00 88.06 84 TRP A N 1
ATOM 665 C CA . TRP A 1 84 ? 7.823 -8.093 -25.467 1.00 88.06 84 TRP A CA 1
ATOM 666 C C . TRP A 1 84 ? 7.710 -7.624 -26.923 1.00 88.06 84 TRP A C 1
ATOM 668 O O . TRP A 1 84 ? 8.567 -7.942 -27.748 1.00 88.06 84 TRP A O 1
ATOM 678 N N . THR A 1 85 ? 6.687 -6.829 -27.247 1.00 87.94 85 THR A N 1
ATOM 679 C CA . THR A 1 85 ? 6.509 -6.276 -28.598 1.00 87.94 85 THR A CA 1
ATOM 680 C C . THR A 1 85 ? 7.603 -5.273 -28.961 1.00 87.94 85 THR A C 1
ATOM 682 O O . THR A 1 85 ? 8.060 -5.260 -30.104 1.00 87.94 85 THR A O 1
ATOM 685 N N . PHE A 1 86 ? 8.081 -4.486 -27.989 1.00 87.50 86 PHE A N 1
ATOM 686 C CA . PHE A 1 86 ? 9.188 -3.555 -28.188 1.00 87.50 86 PHE A CA 1
ATOM 687 C C . PHE A 1 86 ? 10.480 -4.310 -28.509 1.00 87.50 86 PHE A C 1
ATOM 689 O O . PHE A 1 86 ? 11.108 -4.017 -29.525 1.00 87.50 86 PHE A O 1
ATOM 696 N N . ILE A 1 87 ? 10.812 -5.341 -27.722 1.00 88.94 87 ILE A N 1
ATOM 697 C CA . ILE A 1 87 ? 12.015 -6.168 -27.917 1.00 88.94 87 ILE A CA 1
ATOM 698 C C . ILE A 1 87 ? 12.051 -6.765 -29.332 1.00 88.94 87 ILE A C 1
ATOM 700 O O . ILE A 1 87 ? 13.051 -6.634 -30.037 1.00 88.94 87 ILE A O 1
ATOM 704 N N . ILE A 1 88 ? 10.946 -7.368 -29.782 1.00 92.25 88 ILE A N 1
ATOM 705 C CA . ILE A 1 88 ? 10.862 -7.988 -31.114 1.00 92.25 88 ILE A CA 1
ATOM 706 C C . ILE A 1 88 ? 10.988 -6.933 -32.224 1.00 92.25 88 ILE A C 1
ATOM 708 O O . ILE A 1 88 ? 11.741 -7.134 -33.179 1.00 92.25 88 ILE A O 1
ATOM 712 N N . SER A 1 89 ? 10.297 -5.794 -32.094 1.00 92.00 89 SER A N 1
ATOM 713 C CA . SER A 1 89 ? 10.385 -4.702 -33.076 1.00 92.00 89 SER A CA 1
ATOM 714 C C . SER A 1 89 ? 11.795 -4.108 -33.167 1.00 92.00 89 SER A C 1
ATOM 716 O O . SER A 1 89 ? 12.268 -3.802 -34.261 1.00 92.00 89 SER A O 1
ATOM 718 N N . PHE A 1 90 ? 12.499 -4.014 -32.037 1.00 90.44 90 PHE A N 1
ATOM 719 C CA . PHE A 1 90 ? 13.854 -3.485 -31.953 1.00 90.44 90 PHE A CA 1
ATOM 720 C C . PHE A 1 90 ? 14.860 -4.408 -32.648 1.00 90.44 90 PHE A C 1
ATOM 722 O O . PHE A 1 90 ? 15.644 -3.949 -33.477 1.00 90.44 90 PHE A O 1
ATOM 729 N N . ILE A 1 91 ? 14.777 -5.720 -32.397 1.00 92.38 91 ILE A N 1
ATOM 730 C CA . ILE A 1 91 ? 15.602 -6.728 -33.086 1.00 92.38 91 ILE A CA 1
ATOM 731 C C . ILE A 1 91 ? 15.342 -6.697 -34.598 1.00 92.38 91 ILE A C 1
ATOM 733 O O . ILE A 1 91 ? 16.285 -6.723 -35.390 1.00 92.38 91 ILE A O 1
ATOM 737 N N . MET A 1 92 ? 14.075 -6.599 -35.012 1.00 95.25 92 MET A N 1
ATOM 738 C CA . MET A 1 92 ? 13.710 -6.512 -36.428 1.00 95.25 92 MET A CA 1
ATOM 739 C C . MET A 1 92 ? 14.277 -5.246 -37.083 1.00 95.25 92 MET A C 1
ATOM 741 O O . MET A 1 92 ? 14.851 -5.323 -38.167 1.00 95.25 92 MET A O 1
ATOM 745 N N . MET A 1 93 ? 14.176 -4.095 -36.416 1.00 92.50 93 MET A N 1
ATOM 746 C CA . MET A 1 93 ? 14.746 -2.833 -36.893 1.00 92.50 93 MET A CA 1
ATOM 747 C C . MET A 1 93 ? 16.267 -2.923 -37.061 1.00 92.50 93 MET A C 1
ATOM 749 O O . MET A 1 93 ? 16.794 -2.481 -38.082 1.00 92.50 93 MET A O 1
ATOM 753 N N . MET A 1 94 ? 16.972 -3.548 -36.112 1.00 90.88 94 MET A N 1
ATOM 754 C CA . MET A 1 94 ? 18.412 -3.795 -36.232 1.00 90.88 94 MET A CA 1
ATOM 755 C C . MET A 1 94 ? 18.744 -4.708 -37.418 1.00 90.88 94 MET A C 1
ATOM 757 O O . MET A 1 94 ? 19.667 -4.417 -38.177 1.00 90.88 94 MET A O 1
ATOM 761 N N . ALA A 1 95 ? 17.981 -5.788 -37.612 1.00 91.56 95 ALA A N 1
ATOM 762 C CA . ALA A 1 95 ? 18.160 -6.691 -38.747 1.00 91.56 95 ALA A CA 1
ATOM 763 C C . ALA A 1 95 ? 17.953 -5.972 -40.090 1.00 91.56 95 ALA A C 1
ATOM 765 O O . ALA A 1 95 ? 18.754 -6.145 -41.006 1.00 91.56 95 ALA A O 1
ATOM 766 N N . ILE A 1 96 ? 16.929 -5.117 -40.187 1.00 91.75 96 ILE A N 1
ATOM 767 C CA . ILE A 1 96 ? 16.664 -4.289 -41.372 1.00 91.75 96 ILE A CA 1
ATOM 768 C C . ILE A 1 96 ? 17.815 -3.305 -41.617 1.00 91.75 96 ILE A C 1
ATOM 770 O O . ILE A 1 96 ? 18.277 -3.188 -42.750 1.00 91.75 96 ILE A O 1
ATOM 774 N N . TRP A 1 97 ? 18.319 -2.635 -40.574 1.00 88.38 97 TRP A N 1
ATOM 775 C CA . TRP A 1 97 ? 19.453 -1.711 -40.689 1.00 88.38 97 TRP A CA 1
ATOM 776 C C . TRP A 1 97 ? 20.704 -2.404 -41.233 1.00 88.38 97 TRP A C 1
ATOM 778 O O . TRP A 1 97 ? 21.343 -1.897 -42.158 1.00 88.38 97 TRP A O 1
ATOM 788 N N . MET A 1 98 ? 21.032 -3.584 -40.698 1.00 87.06 98 MET A N 1
ATOM 789 C CA . MET A 1 98 ? 22.148 -4.394 -41.191 1.00 87.06 98 MET A CA 1
ATOM 790 C C . MET A 1 98 ? 21.922 -4.824 -42.644 1.00 87.06 98 MET A C 1
ATOM 792 O O . MET A 1 98 ? 22.829 -4.695 -43.460 1.00 87.06 98 MET A O 1
ATOM 796 N N . LEU A 1 99 ? 20.712 -5.271 -43.000 1.00 88.25 99 LEU A N 1
ATOM 797 C CA . LEU A 1 99 ? 20.383 -5.710 -44.360 1.00 88.25 99 LEU A CA 1
ATOM 798 C C . LEU A 1 99 ? 20.539 -4.574 -45.386 1.00 88.25 99 LEU A C 1
ATOM 800 O O . LEU A 1 99 ? 21.147 -4.778 -46.435 1.00 88.25 99 LEU A O 1
ATOM 804 N N . ILE A 1 100 ? 20.044 -3.372 -45.072 1.00 86.38 100 ILE A N 1
ATOM 805 C CA . ILE A 1 100 ? 20.177 -2.186 -45.935 1.00 86.38 100 ILE A CA 1
ATOM 806 C C . ILE A 1 100 ? 21.656 -1.830 -46.139 1.00 86.38 100 ILE A C 1
ATOM 808 O O . ILE A 1 100 ? 22.071 -1.561 -47.266 1.00 86.38 100 ILE A O 1
ATOM 812 N N . ASN A 1 101 ? 22.461 -1.862 -45.075 1.00 85.06 101 ASN A N 1
ATOM 813 C CA . ASN A 1 101 ? 23.881 -1.518 -45.152 1.00 85.06 101 ASN A CA 1
ATOM 814 C C . ASN A 1 101 ? 24.752 -2.619 -45.774 1.00 85.06 101 ASN A C 1
ATOM 816 O O . ASN A 1 101 ? 25.814 -2.309 -46.286 1.00 85.06 101 ASN A O 1
ATOM 820 N N . VAL A 1 102 ? 24.330 -3.886 -45.781 1.00 83.81 102 VAL A N 1
ATOM 821 C CA . VAL A 1 102 ? 25.067 -4.971 -46.459 1.00 83.81 102 VAL A CA 1
ATOM 822 C C . VAL A 1 102 ? 24.731 -5.036 -47.948 1.00 83.81 102 VAL A C 1
ATOM 824 O O . VAL A 1 102 ? 25.615 -5.263 -48.770 1.00 83.81 102 VAL A O 1
ATOM 827 N N . LEU A 1 103 ? 23.460 -4.843 -48.310 1.00 82.81 103 LEU A N 1
ATOM 828 C CA . LEU A 1 103 ? 23.002 -4.976 -49.697 1.00 82.81 103 LEU A CA 1
ATOM 829 C C . LEU A 1 103 ? 23.277 -3.733 -50.557 1.00 82.81 103 LEU A C 1
ATOM 831 O O . LEU A 1 103 ? 23.101 -3.803 -51.770 1.00 82.81 103 LEU A O 1
ATOM 835 N N . HIS A 1 104 ? 23.676 -2.609 -49.949 1.00 77.31 104 HIS A N 1
ATOM 836 C CA . HIS A 1 104 ? 23.916 -1.317 -50.612 1.00 77.31 104 HIS A CA 1
ATOM 837 C C . HIS A 1 104 ? 22.902 -0.985 -51.732 1.00 77.31 104 HIS A 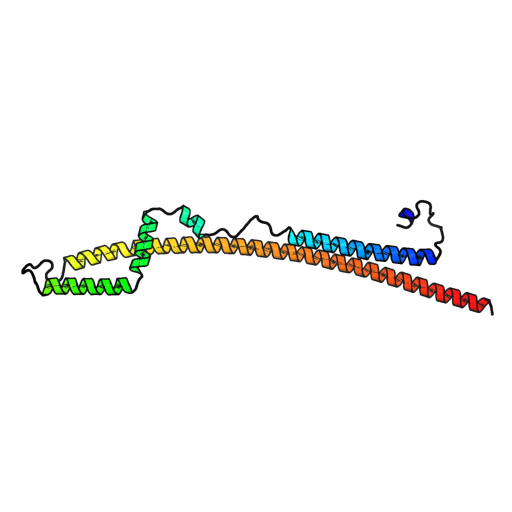C 1
ATOM 839 O O . HIS A 1 104 ? 23.304 -0.659 -52.852 1.00 77.31 104 HIS A O 1
ATOM 845 N N . PRO A 1 105 ? 21.581 -1.010 -51.467 1.00 68.88 105 PRO A N 1
ATOM 846 C CA . PRO A 1 105 ? 20.566 -0.833 -52.509 1.00 68.88 105 PRO A CA 1
ATOM 847 C C . PRO A 1 105 ? 20.625 0.541 -53.206 1.00 68.88 105 PRO A C 1
ATOM 849 O O . PRO A 1 105 ? 20.096 0.691 -54.302 1.00 68.88 105 PRO A O 1
ATOM 852 N N . PHE A 1 106 ? 21.295 1.530 -52.602 1.00 71.06 106 PHE A N 1
ATOM 853 C CA . PHE A 1 106 ? 21.473 2.885 -53.139 1.00 71.06 106 PHE A CA 1
ATOM 854 C C . PHE A 1 106 ? 22.913 3.195 -53.589 1.00 71.06 106 PHE A C 1
ATOM 856 O O . PHE A 1 106 ? 23.217 4.343 -53.903 1.00 71.06 106 PHE A O 1
ATOM 863 N N . GLY A 1 107 ? 23.817 2.206 -53.599 1.00 65.44 107 GLY A N 1
ATOM 864 C CA . GLY A 1 107 ? 25.221 2.393 -54.000 1.00 65.44 107 GLY A CA 1
ATOM 865 C C . GLY A 1 107 ? 26.068 3.256 -53.050 1.00 65.44 107 GLY A C 1
ATOM 866 O O . GLY A 1 107 ? 27.195 3.604 -53.391 1.00 65.44 107 GLY A O 1
ATOM 867 N N . TRP A 1 108 ? 25.542 3.599 -51.869 1.00 68.31 108 TRP A N 1
ATOM 868 C CA . TRP A 1 108 ? 26.218 4.388 -50.836 1.00 68.31 108 TRP A CA 1
ATOM 869 C C . TRP A 1 108 ? 26.411 3.543 -49.572 1.00 68.31 108 TRP A C 1
ATOM 871 O O . TRP A 1 108 ? 25.452 2.963 -49.061 1.00 68.31 108 TRP A O 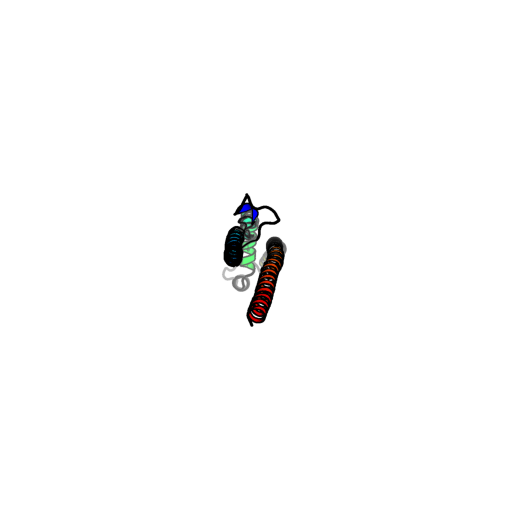1
ATOM 881 N N . ASN A 1 109 ? 27.632 3.519 -49.033 1.00 66.88 109 ASN A N 1
ATOM 882 C CA . ASN A 1 109 ? 27.965 2.777 -47.814 1.00 66.88 109 ASN A CA 1
ATOM 883 C C . ASN A 1 109 ? 27.781 3.693 -46.595 1.00 66.88 109 ASN A C 1
ATOM 885 O O . ASN A 1 109 ? 28.702 4.416 -46.215 1.00 66.88 109 ASN A O 1
ATOM 889 N N . PHE A 1 110 ? 26.572 3.737 -46.036 1.00 74.88 110 PHE A N 1
ATOM 890 C CA . PHE A 1 110 ? 26.256 4.631 -44.917 1.00 74.88 110 PHE A CA 1
ATOM 891 C C . PHE A 1 110 ? 26.868 4.149 -43.587 1.00 74.88 110 PHE A C 1
ATOM 893 O O . PHE A 1 110 ? 27.423 4.957 -42.847 1.00 74.88 110 PHE A O 1
ATOM 900 N N . ASP A 1 111 ? 26.827 2.840 -43.313 1.00 82.62 111 ASP A N 1
ATOM 901 C CA . ASP A 1 111 ? 27.395 2.203 -42.114 1.00 82.62 111 ASP A CA 1
ATOM 902 C C . ASP A 1 111 ? 28.016 0.830 -42.476 1.00 82.62 111 ASP A C 1
ATOM 904 O O . ASP A 1 111 ? 27.381 -0.209 -42.289 1.00 82.62 111 ASP A O 1
ATOM 908 N N . PRO A 1 112 ? 29.231 0.791 -43.066 1.00 79.06 112 PRO A N 1
ATOM 909 C CA . PRO A 1 112 ? 29.894 -0.459 -43.440 1.00 79.06 112 PRO A CA 1
ATOM 910 C C . PRO A 1 112 ? 30.209 -1.331 -42.218 1.00 79.06 112 PRO A C 1
ATOM 912 O O . PRO A 1 112 ? 30.469 -0.817 -41.128 1.00 79.06 112 PRO A O 1
ATOM 915 N N . TYR A 1 113 ? 30.281 -2.653 -42.407 1.00 78.12 113 TYR A N 1
ATOM 916 C CA . TYR A 1 113 ? 30.772 -3.574 -41.373 1.00 78.12 113 TYR A CA 1
ATOM 917 C C . TYR A 1 113 ? 32.143 -3.089 -40.858 1.00 78.12 113 TYR A C 1
ATOM 919 O O . TYR A 1 113 ? 33.045 -2.901 -41.682 1.00 78.12 113 TYR A O 1
ATOM 927 N N . PRO A 1 114 ? 32.331 -2.845 -39.543 1.00 78.75 114 PRO A N 1
ATOM 928 C CA . PRO A 1 114 ? 31.626 -3.421 -38.383 1.00 78.75 114 PRO A CA 1
ATOM 929 C C . PRO A 1 114 ? 30.463 -2.597 -37.760 1.00 78.75 114 PRO A C 1
ATOM 931 O O . PRO A 1 114 ? 30.192 -2.757 -36.572 1.00 78.75 114 PRO A O 1
ATOM 934 N N . PHE A 1 115 ? 29.758 -1.750 -38.521 1.00 86.19 115 PHE A N 1
ATOM 935 C CA . PHE A 1 115 ? 28.581 -0.961 -38.092 1.00 86.19 115 PHE A CA 1
ATOM 936 C C . PHE A 1 115 ? 28.846 0.012 -36.923 1.00 86.19 115 PHE A C 1
ATOM 938 O O . PHE A 1 115 ? 28.275 -0.102 -35.832 1.00 86.19 115 PHE A O 1
ATOM 945 N N . ILE A 1 116 ? 29.743 0.981 -37.133 1.00 86.62 116 ILE A N 1
ATOM 946 C CA . ILE A 1 116 ? 30.175 1.918 -36.083 1.00 86.62 116 ILE A CA 1
ATOM 947 C C . ILE A 1 116 ? 29.015 2.797 -35.584 1.00 86.62 116 ILE A C 1
ATOM 949 O O . ILE A 1 116 ? 28.931 3.077 -34.385 1.00 86.62 116 ILE A O 1
ATOM 953 N N . LEU A 1 117 ? 28.117 3.221 -36.482 1.00 87.44 117 LEU A N 1
ATOM 954 C CA . LEU A 1 117 ? 27.030 4.143 -36.140 1.00 87.44 117 LEU A CA 1
ATOM 955 C C . LEU A 1 117 ? 25.944 3.433 -35.337 1.00 87.44 117 LEU A C 1
ATOM 957 O O . LEU A 1 117 ? 25.489 3.956 -34.317 1.00 87.44 117 LEU A O 1
ATOM 961 N N . LEU A 1 118 ? 25.576 2.221 -35.757 1.00 88.81 118 LEU A N 1
ATOM 962 C CA . LEU A 1 118 ? 24.655 1.374 -35.008 1.00 88.81 118 LEU A CA 1
ATOM 963 C C . LEU A 1 118 ? 25.205 1.079 -33.609 1.00 88.81 118 LEU A C 1
ATOM 965 O O . LEU A 1 118 ? 24.479 1.221 -32.626 1.00 88.81 118 LEU A O 1
ATOM 969 N N . ASN A 1 119 ? 26.493 0.752 -33.490 1.00 90.38 119 ASN A N 1
ATOM 970 C CA . ASN A 1 119 ? 27.102 0.485 -32.190 1.00 90.38 119 ASN A CA 1
ATOM 971 C C . ASN A 1 119 ? 27.083 1.724 -31.268 1.00 90.38 119 ASN A C 1
ATOM 973 O O . ASN A 1 119 ? 26.745 1.627 -30.084 1.00 90.38 119 ASN A O 1
ATOM 977 N N . LEU A 1 120 ? 27.377 2.909 -31.813 1.00 90.88 120 LEU A N 1
ATOM 978 C CA . LEU A 1 120 ? 27.324 4.169 -31.065 1.00 90.88 120 LEU A CA 1
ATOM 979 C C . LEU A 1 120 ? 25.901 4.479 -30.568 1.00 90.88 120 LEU A C 1
ATOM 981 O O . LEU A 1 120 ? 25.711 4.869 -29.411 1.00 90.88 120 LEU A O 1
ATOM 985 N N . ALA A 1 121 ? 24.898 4.270 -31.423 1.00 90.12 121 ALA A N 1
ATOM 986 C CA . ALA A 1 121 ? 23.495 4.475 -31.077 1.00 90.12 121 ALA A CA 1
ATOM 987 C C . ALA A 1 121 ? 23.048 3.526 -29.954 1.00 90.12 121 ALA A C 1
ATOM 989 O O . ALA A 1 121 ? 22.504 3.981 -28.946 1.00 90.12 121 ALA A O 1
ATOM 990 N N . LEU A 1 122 ? 23.343 2.226 -30.078 1.00 91.06 122 LEU A N 1
ATOM 991 C CA . LEU A 1 122 ? 23.037 1.230 -29.046 1.00 91.06 122 LEU A CA 1
ATOM 992 C C . LEU A 1 122 ? 23.700 1.561 -27.710 1.00 91.06 122 LEU A C 1
ATOM 994 O O . LEU A 1 122 ? 23.049 1.478 -26.670 1.00 91.06 122 LEU A O 1
ATOM 998 N N . SER A 1 123 ? 24.967 1.977 -27.737 1.00 92.75 123 SER A N 1
ATOM 999 C CA . SER A 1 123 ? 25.712 2.324 -26.522 1.00 92.75 123 SER A CA 1
ATOM 1000 C C . SER A 1 123 ? 25.083 3.519 -25.806 1.00 92.75 123 SER A C 1
ATOM 1002 O O . SER A 1 123 ? 24.939 3.513 -24.584 1.00 92.75 123 SER A O 1
ATOM 1004 N N . THR A 1 124 ? 24.635 4.521 -26.564 1.00 90.94 124 THR A N 1
ATOM 1005 C CA . THR A 1 124 ? 23.969 5.706 -26.004 1.00 90.94 124 THR A CA 1
ATOM 1006 C C . THR A 1 124 ? 22.607 5.348 -25.400 1.00 90.94 124 THR A C 1
ATOM 1008 O O . THR A 1 124 ? 22.278 5.801 -24.304 1.00 90.94 124 THR A O 1
ATOM 1011 N N . ILE A 1 125 ? 21.830 4.489 -26.071 1.00 89.69 125 ILE A N 1
ATOM 1012 C CA . ILE A 1 125 ? 20.541 3.998 -25.558 1.00 89.69 125 ILE A CA 1
ATOM 1013 C C . ILE A 1 125 ? 20.753 3.200 -24.265 1.00 89.69 125 ILE A C 1
ATOM 1015 O O . ILE A 1 125 ? 20.082 3.466 -23.268 1.00 89.69 125 ILE A O 1
ATOM 1019 N N . ALA A 1 126 ? 21.711 2.271 -24.252 1.00 89.25 126 ALA A N 1
ATOM 1020 C CA . ALA A 1 126 ? 22.032 1.458 -23.081 1.00 89.25 126 ALA A CA 1
ATOM 1021 C C . ALA A 1 126 ? 22.498 2.311 -21.886 1.00 89.25 126 ALA A C 1
ATOM 1023 O O . ALA A 1 126 ? 22.098 2.052 -20.751 1.00 89.25 126 ALA A O 1
ATOM 1024 N N . ALA A 1 127 ? 23.276 3.372 -22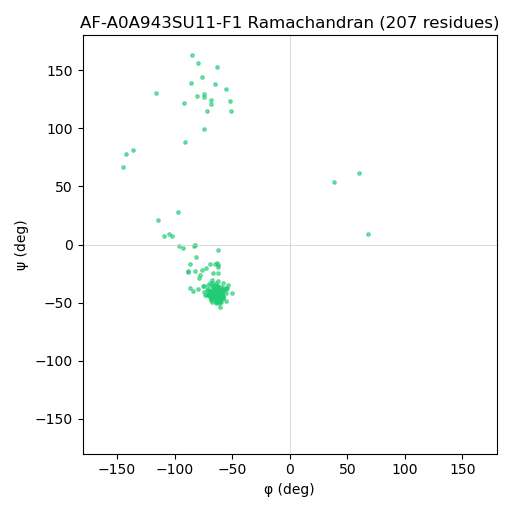.126 1.00 92.06 127 ALA A N 1
ATOM 1025 C CA . ALA A 1 127 ? 23.727 4.278 -21.069 1.00 92.06 127 ALA A CA 1
ATOM 1026 C C . ALA A 1 127 ? 22.563 5.005 -20.368 1.00 92.06 127 ALA A C 1
ATOM 1028 O O . ALA A 1 127 ? 22.598 5.211 -19.155 1.00 92.06 127 ALA A O 1
ATOM 1029 N N . ILE A 1 128 ? 21.511 5.365 -21.112 1.00 88.00 128 ILE A N 1
ATOM 1030 C CA . ILE A 1 128 ? 20.325 6.054 -20.572 1.00 88.00 128 ILE A CA 1
ATOM 1031 C C . ILE A 1 128 ? 19.337 5.066 -19.925 1.00 88.00 128 ILE A C 1
ATOM 1033 O O . ILE A 1 128 ? 18.564 5.454 -19.044 1.00 88.00 128 ILE A O 1
ATOM 1037 N N . GLN A 1 129 ? 19.374 3.782 -20.299 1.00 86.69 129 GLN A N 1
ATOM 1038 C CA . GLN A 1 129 ? 18.471 2.765 -19.752 1.00 86.69 129 GLN A CA 1
ATOM 1039 C C . GLN A 1 129 ? 18.616 2.592 -18.238 1.00 86.69 129 GLN A C 1
ATOM 1041 O O . GLN A 1 129 ? 17.603 2.587 -17.543 1.00 86.69 129 GLN A O 1
ATOM 1046 N N . ALA A 1 130 ? 19.838 2.481 -17.705 1.00 87.94 130 ALA A N 1
ATOM 1047 C CA . ALA A 1 130 ? 20.034 2.206 -16.277 1.00 87.94 130 ALA A CA 1
ATOM 1048 C C . ALA A 1 130 ? 19.449 3.304 -15.354 1.00 87.94 130 ALA A C 1
ATOM 1050 O O . ALA A 1 130 ? 18.685 2.960 -14.449 1.00 87.94 130 ALA A O 1
ATOM 1051 N N . PRO A 1 131 ? 19.690 4.611 -15.588 1.00 88.44 131 PRO A N 1
ATOM 1052 C CA . PRO A 1 131 ? 19.032 5.676 -14.829 1.00 88.44 131 PRO A CA 1
ATOM 1053 C C . PRO A 1 131 ? 17.510 5.692 -14.986 1.00 88.44 131 PRO A C 1
ATOM 1055 O O . PRO A 1 131 ? 16.806 5.941 -14.013 1.00 88.44 131 PRO A O 1
ATOM 1058 N N . LEU A 1 132 ? 16.990 5.416 -16.186 1.00 84.31 132 LEU A N 1
ATOM 1059 C CA . LEU A 1 132 ? 15.547 5.408 -16.436 1.00 84.31 132 LEU A CA 1
ATOM 1060 C C . LEU A 1 132 ? 14.856 4.262 -15.687 1.00 84.31 132 LEU A C 1
ATOM 1062 O O . LEU A 1 132 ? 13.827 4.474 -15.041 1.00 84.31 132 LEU A O 1
ATOM 1066 N N . ILE A 1 133 ? 15.465 3.075 -15.705 1.00 85.75 133 ILE A N 1
ATOM 1067 C CA . ILE A 1 133 ? 15.028 1.923 -14.915 1.00 85.75 133 ILE A CA 1
ATOM 1068 C C . ILE A 1 133 ? 15.077 2.279 -13.427 1.00 85.75 133 ILE A C 1
ATOM 1070 O O . ILE A 1 133 ? 14.069 2.122 -12.743 1.00 85.75 133 ILE A O 1
ATOM 1074 N N . MET A 1 134 ? 16.185 2.840 -12.935 1.00 87.69 134 MET A N 1
ATOM 1075 C CA . MET A 1 134 ? 16.327 3.231 -11.529 1.00 87.69 134 MET A CA 1
ATOM 1076 C C . MET A 1 134 ? 15.295 4.289 -11.107 1.00 87.69 134 MET A C 1
ATOM 1078 O O . MET A 1 134 ? 14.736 4.201 -10.018 1.00 87.69 134 MET A O 1
ATOM 1082 N N . MET A 1 135 ? 14.975 5.258 -11.970 1.00 84.06 135 MET A N 1
ATOM 1083 C CA . MET A 1 135 ? 13.919 6.243 -11.706 1.00 84.06 135 MET A CA 1
ATOM 1084 C C . MET A 1 135 ? 12.536 5.591 -11.617 1.00 84.06 135 MET A C 1
ATOM 1086 O O . MET A 1 135 ? 11.752 5.953 -10.740 1.00 84.06 135 MET A O 1
ATOM 1090 N N . SER A 1 136 ? 12.234 4.625 -12.493 1.00 83.12 136 SER A N 1
ATOM 1091 C CA . SER A 1 136 ? 10.973 3.873 -12.427 1.00 83.12 136 SER A CA 1
ATOM 1092 C C . SER A 1 136 ? 10.893 2.990 -11.174 1.00 83.12 136 SER A C 1
ATOM 1094 O O . SER A 1 136 ? 9.849 2.943 -10.527 1.00 83.12 136 SER A O 1
ATOM 1096 N N . GLN A 1 137 ? 12.011 2.377 -10.769 1.00 86.62 137 GLN A N 1
ATOM 1097 C CA . GLN A 1 137 ? 12.106 1.551 -9.563 1.00 86.62 137 GLN A CA 1
ATOM 1098 C C . GLN A 1 137 ? 11.973 2.376 -8.283 1.00 86.62 137 GLN A C 1
ATOM 1100 O O . GLN A 1 137 ? 11.172 2.021 -7.425 1.00 86.62 137 GLN A O 1
ATOM 1105 N N . ASN A 1 138 ? 12.690 3.500 -8.166 1.00 87.06 138 ASN A N 1
ATOM 1106 C CA . ASN A 1 138 ? 12.553 4.411 -7.024 1.00 87.06 138 ASN A CA 1
ATOM 1107 C C . ASN A 1 138 ? 11.102 4.861 -6.852 1.00 87.06 138 ASN A C 1
ATOM 1109 O O . ASN A 1 138 ? 10.605 4.945 -5.733 1.00 87.06 138 ASN A O 1
ATOM 1113 N N . ARG A 1 139 ? 10.401 5.093 -7.966 1.00 84.25 139 ARG A N 1
ATOM 1114 C CA . ARG A 1 139 ? 8.995 5.473 -7.928 1.00 84.25 139 ARG A CA 1
ATOM 1115 C C . ARG A 1 139 ? 8.077 4.343 -7.471 1.00 84.25 139 ARG A C 1
ATOM 1117 O O . ARG A 1 139 ? 7.193 4.600 -6.658 1.00 84.25 139 ARG A O 1
ATOM 1124 N N . ALA A 1 140 ? 8.271 3.129 -7.980 1.00 85.88 140 ALA A N 1
ATOM 1125 C CA . ALA A 1 140 ? 7.524 1.966 -7.507 1.00 85.88 140 ALA A CA 1
ATOM 1126 C C . ALA A 1 140 ? 7.746 1.755 -5.997 1.00 85.88 140 ALA A C 1
ATOM 1128 O O . ALA A 1 140 ? 6.788 1.613 -5.248 1.00 85.88 140 ALA A O 1
ATOM 1129 N N . ALA A 1 141 ? 8.991 1.879 -5.527 1.00 89.56 141 ALA A N 1
ATOM 1130 C CA . ALA A 1 141 ? 9.326 1.761 -4.110 1.00 89.56 141 ALA A CA 1
ATOM 1131 C C . ALA A 1 141 ? 8.696 2.866 -3.238 1.00 89.56 141 ALA A C 1
ATOM 1133 O O . ALA A 1 141 ? 8.268 2.598 -2.114 1.00 89.56 141 ALA A O 1
ATOM 1134 N N . ASP A 1 142 ? 8.622 4.109 -3.729 1.00 87.38 142 ASP A N 1
ATOM 1135 C CA . ASP A 1 142 ? 7.942 5.199 -3.020 1.00 87.38 142 ASP A CA 1
ATOM 1136 C C . ASP A 1 142 ? 6.431 4.948 -2.894 1.00 87.38 142 ASP A C 1
ATOM 1138 O O . ASP A 1 142 ? 5.868 5.199 -1.823 1.00 87.38 142 ASP A O 1
ATOM 1142 N N . TYR A 1 143 ? 5.796 4.427 -3.953 1.00 86.88 143 TYR A N 1
ATOM 1143 C CA . TYR A 1 143 ? 4.394 4.001 -3.931 1.00 86.88 143 TYR A CA 1
ATOM 1144 C C . TYR A 1 143 ? 4.176 2.885 -2.907 1.00 86.88 143 TYR A C 1
ATOM 1146 O O . TYR A 1 143 ? 3.377 3.054 -1.985 1.00 86.88 143 TYR A O 1
ATOM 1154 N N . ASP A 1 144 ? 4.956 1.804 -2.997 1.00 90.31 144 ASP A N 1
ATOM 1155 C CA . ASP A 1 144 ? 4.862 0.650 -2.097 1.00 90.31 144 ASP A CA 1
ATOM 1156 C C . ASP A 1 144 ? 5.059 1.061 -0.632 1.00 90.31 144 ASP A C 1
ATOM 1158 O O . ASP A 1 144 ? 4.334 0.616 0.258 1.00 90.31 144 ASP A O 1
ATOM 1162 N N . ARG A 1 145 ? 5.997 1.978 -0.360 1.00 90.38 145 ARG A N 1
ATOM 1163 C CA . ARG A 1 145 ? 6.232 2.502 0.993 1.00 90.38 145 ARG A CA 1
ATOM 1164 C C . ARG A 1 145 ? 5.037 3.289 1.526 1.00 90.38 145 ARG A C 1
ATOM 1166 O O . ARG A 1 145 ? 4.740 3.206 2.719 1.00 90.38 145 ARG A O 1
ATOM 1173 N N . LEU A 1 146 ? 4.394 4.105 0.693 1.00 87.50 146 LEU A N 1
ATOM 1174 C CA . LEU A 1 146 ? 3.220 4.878 1.103 1.00 87.50 146 LEU A CA 1
ATOM 1175 C C . LEU A 1 146 ? 1.996 3.985 1.288 1.00 87.50 146 LEU A C 1
ATOM 1177 O O . LEU A 1 146 ? 1.273 4.173 2.265 1.00 87.50 146 LEU A O 1
ATOM 1181 N N . GLN A 1 147 ? 1.820 2.991 0.418 1.00 88.31 147 GLN A N 1
ATOM 1182 C CA . GLN A 1 147 ? 0.781 1.978 0.556 1.00 88.31 147 GLN A CA 1
ATOM 1183 C C . GLN A 1 147 ? 0.947 1.197 1.860 1.00 88.31 147 GLN A C 1
ATOM 1185 O O . GLN A 1 147 ? 0.023 1.167 2.666 1.00 88.31 147 GLN A O 1
ATOM 1190 N N . ALA A 1 148 ? 2.152 0.702 2.148 1.00 89.81 148 ALA A N 1
ATOM 1191 C CA . ALA A 1 148 ? 2.434 -0.011 3.392 1.00 89.81 148 ALA A CA 1
ATOM 1192 C C . ALA A 1 148 ? 2.168 0.841 4.648 1.00 89.81 148 ALA A C 1
ATOM 1194 O O . ALA A 1 148 ? 1.698 0.325 5.660 1.00 89.81 148 ALA A O 1
ATOM 1195 N N . ARG A 1 149 ? 2.444 2.154 4.602 1.00 87.69 149 ARG A N 1
ATOM 1196 C CA . ARG A 1 149 ? 2.108 3.074 5.706 1.00 87.69 149 ARG A CA 1
ATOM 1197 C C . ARG A 1 149 ? 0.603 3.258 5.873 1.00 87.69 149 ARG A C 1
ATOM 1199 O O . ARG A 1 149 ? 0.137 3.326 7.005 1.00 87.69 149 ARG A O 1
ATOM 1206 N N . ASN A 1 150 ? -0.134 3.371 4.771 1.00 85.50 150 ASN A N 1
ATOM 1207 C CA . ASN A 1 150 ? -1.588 3.486 4.804 1.00 85.50 150 ASN A CA 1
ATOM 1208 C C . ASN A 1 150 ? -2.214 2.215 5.391 1.00 85.50 150 ASN A C 1
ATOM 1210 O O . ASN A 1 150 ? -2.967 2.296 6.356 1.00 85.50 150 ASN A O 1
ATOM 1214 N N . ASP A 1 151 ? -1.802 1.049 4.890 1.00 88.38 151 ASP A N 1
ATOM 1215 C CA . ASP A 1 151 ? -2.270 -0.253 5.371 1.00 88.38 151 ASP A CA 1
ATOM 1216 C C . ASP A 1 151 ? -1.949 -0.447 6.860 1.00 88.38 151 ASP A C 1
ATOM 1218 O O . ASP A 1 151 ? -2.797 -0.901 7.627 1.00 88.38 151 ASP A O 1
ATOM 1222 N N . PHE A 1 152 ? -0.751 -0.039 7.297 1.00 88.56 152 PHE A N 1
ATOM 1223 C CA . PHE A 1 152 ? -0.371 -0.068 8.709 1.00 88.56 152 PHE A CA 1
ATOM 1224 C C . PHE A 1 152 ? -1.292 0.796 9.581 1.00 88.56 152 PHE A C 1
ATOM 1226 O O . PHE A 1 152 ? -1.751 0.329 10.623 1.00 88.56 152 PHE A O 1
ATOM 1233 N N . ASN A 1 153 ? -1.586 2.029 9.160 1.00 86.25 153 ASN A N 1
ATOM 1234 C CA . ASN A 1 153 ? -2.465 2.927 9.912 1.00 86.25 153 ASN A CA 1
ATOM 1235 C C . ASN A 1 153 ? -3.892 2.373 9.996 1.00 86.25 153 ASN A C 1
ATOM 1237 O O . ASN A 1 153 ? -4.448 2.300 11.088 1.00 86.25 153 ASN A O 1
ATOM 1241 N N . VAL A 1 154 ? -4.449 1.903 8.875 1.00 84.50 154 VAL A N 1
ATOM 1242 C CA . VAL A 1 154 ? -5.783 1.282 8.838 1.00 84.50 154 VAL A CA 1
ATOM 1243 C C . VAL A 1 154 ? -5.844 0.064 9.761 1.00 84.50 154 VAL A C 1
ATOM 1245 O O . VAL A 1 154 ? -6.815 -0.107 10.499 1.00 84.50 154 VAL A O 1
ATOM 1248 N N . ASN A 1 155 ? -4.802 -0.771 9.761 1.00 87.88 155 ASN A N 1
ATOM 1249 C CA . ASN A 1 155 ? -4.743 -1.942 10.629 1.00 87.88 155 ASN A CA 1
ATOM 1250 C C . ASN A 1 155 ? -4.655 -1.559 12.115 1.00 87.88 155 ASN A C 1
ATOM 1252 O O . ASN A 1 155 ? -5.325 -2.168 12.943 1.00 87.88 155 ASN A O 1
ATOM 1256 N N . MET A 1 156 ? -3.861 -0.542 12.455 1.00 87.75 156 MET A N 1
ATOM 1257 C CA . MET A 1 156 ? -3.723 -0.061 13.832 1.00 87.75 156 MET A CA 1
ATOM 1258 C C . MET A 1 156 ? -5.035 0.540 14.360 1.00 87.75 156 MET A C 1
ATOM 1260 O O . MET A 1 156 ? -5.417 0.272 15.500 1.00 87.75 156 MET A O 1
ATOM 1264 N N . GLU A 1 157 ? -5.754 1.295 13.528 1.00 84.12 157 GLU A N 1
ATOM 1265 C CA . GLU A 1 157 ? -7.076 1.824 13.880 1.00 84.12 157 GLU A CA 1
ATOM 1266 C C . GLU A 1 157 ? -8.120 0.710 14.004 1.00 84.12 157 GLU A C 1
ATOM 1268 O O . GLU A 1 157 ? -8.865 0.676 14.982 1.00 84.12 157 GLU A O 1
ATOM 1273 N N . SER A 1 158 ? -8.105 -0.273 13.100 1.00 85.06 158 SER A N 1
ATOM 1274 C CA . SER A 1 158 ? -8.972 -1.456 13.204 1.00 85.06 158 SER A CA 1
ATOM 1275 C C . SER A 1 158 ? -8.710 -2.234 14.499 1.00 85.06 158 SER A C 1
ATOM 1277 O O . SER A 1 158 ? -9.644 -2.633 15.194 1.00 85.06 158 SER A O 1
ATOM 1279 N N . GLU A 1 159 ? -7.441 -2.423 14.879 1.00 89.00 159 GLU A N 1
ATOM 1280 C CA . GLU A 1 159 ? -7.074 -3.073 16.143 1.00 89.00 159 GLU A CA 1
ATOM 1281 C C . GLU A 1 159 ? -7.584 -2.275 17.352 1.00 89.00 159 GLU A C 1
ATOM 1283 O O . GLU A 1 159 ? -8.104 -2.849 18.317 1.00 89.00 159 GLU A O 1
ATOM 1288 N N . ARG A 1 160 ? -7.469 -0.944 17.303 1.00 86.56 160 ARG A N 1
ATOM 1289 C CA . ARG A 1 160 ? -7.979 -0.051 18.345 1.00 86.56 160 ARG A CA 1
ATOM 1290 C C . ARG A 1 160 ? -9.497 -0.150 18.472 1.00 86.56 160 ARG A C 1
ATOM 1292 O O . ARG A 1 160 ? -9.992 -0.264 19.593 1.00 86.56 160 ARG A O 1
ATOM 1299 N N . GLU A 1 161 ? -10.219 -0.135 17.357 1.00 82.88 161 GLU A N 1
ATOM 1300 C CA . GLU A 1 161 ? -11.675 -0.274 17.321 1.00 82.88 161 GLU A CA 1
ATOM 1301 C C . GLU A 1 161 ? -12.116 -1.627 17.896 1.00 82.88 161 GLU A C 1
ATOM 1303 O O . GLU A 1 161 ? -12.961 -1.667 18.792 1.00 82.88 161 GLU A O 1
ATOM 1308 N N . ILE A 1 162 ? -11.473 -2.727 17.486 1.00 85.94 162 ILE A N 1
ATOM 1309 C CA . ILE A 1 162 ? -11.735 -4.069 18.031 1.00 85.94 162 ILE A CA 1
ATOM 1310 C C . ILE A 1 162 ? -11.500 -4.096 19.543 1.00 85.94 162 ILE A C 1
ATOM 1312 O O . ILE A 1 162 ? -12.320 -4.641 20.282 1.00 85.94 162 ILE A O 1
ATOM 1316 N N . ARG A 1 163 ? -10.412 -3.490 20.031 1.00 86.44 163 ARG A N 1
ATOM 1317 C CA . ARG A 1 163 ? -10.111 -3.437 21.468 1.00 86.44 163 ARG A CA 1
ATOM 1318 C C . ARG A 1 163 ? -11.173 -2.659 22.242 1.00 86.44 163 ARG A C 1
ATOM 1320 O O . ARG A 1 163 ? -11.595 -3.109 23.305 1.00 86.44 163 ARG A O 1
ATOM 1327 N N . LEU A 1 164 ? -11.625 -1.524 21.706 1.00 85.50 164 LEU A N 1
ATOM 1328 C CA . LEU A 1 164 ? -12.700 -0.728 22.302 1.00 85.50 164 LEU A CA 1
ATOM 1329 C C . LEU A 1 164 ? -14.019 -1.506 22.345 1.00 85.50 164 LEU A C 1
ATOM 1331 O O . LEU A 1 164 ? -14.688 -1.514 23.381 1.00 85.50 164 LEU A O 1
ATOM 1335 N N . LEU A 1 165 ? -14.371 -2.198 21.257 1.00 84.50 165 LEU A N 1
ATOM 1336 C CA . LEU A 1 165 ? -15.538 -3.079 21.214 1.00 84.50 165 LEU A CA 1
ATOM 1337 C C . LEU A 1 165 ? -15.420 -4.208 22.241 1.00 84.50 165 LEU A C 1
ATOM 1339 O O . LEU A 1 165 ? -16.383 -4.467 22.957 1.00 84.50 165 LEU A O 1
ATOM 1343 N N . HIS A 1 166 ? -14.244 -4.825 22.373 1.00 86.56 166 HIS A N 1
ATOM 1344 C CA . HIS A 1 166 ? -13.998 -5.891 23.343 1.00 86.56 166 HIS A CA 1
ATOM 1345 C C . HIS A 1 166 ? -14.195 -5.406 24.783 1.00 86.56 166 HIS A C 1
ATOM 1347 O O . HIS A 1 166 ? -14.993 -5.982 25.514 1.00 86.56 166 HIS A O 1
ATOM 1353 N N . THR A 1 167 ? -13.581 -4.279 25.162 1.00 86.00 167 THR A N 1
ATOM 1354 C CA . THR A 1 167 ? -13.769 -3.681 26.498 1.00 86.00 167 THR A CA 1
ATOM 1355 C C . THR A 1 167 ? -15.235 -3.355 26.781 1.00 86.00 167 THR A C 1
ATOM 1357 O O . THR A 1 167 ? -15.715 -3.517 27.902 1.00 86.00 167 THR A O 1
ATOM 1360 N N . LYS A 1 168 ? -15.972 -2.898 25.765 1.00 84.12 168 LYS A N 1
ATOM 1361 C CA . LYS A 1 168 ? -17.395 -2.598 25.910 1.00 84.12 168 LYS A CA 1
ATOM 1362 C C . LYS A 1 168 ? -18.236 -3.862 26.079 1.00 84.12 168 LYS A C 1
ATOM 1364 O O . LYS A 1 168 ? -19.140 -3.864 26.908 1.00 84.12 168 LYS A O 1
ATOM 1369 N N . ILE A 1 169 ? -17.933 -4.921 25.328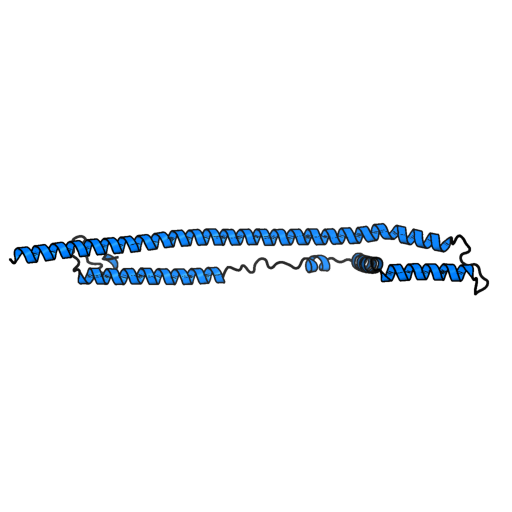 1.00 86.12 169 ILE A N 1
ATOM 1370 C CA . ILE A 1 169 ? -18.558 -6.240 25.487 1.00 86.12 169 ILE A CA 1
ATOM 1371 C C . ILE A 1 169 ? -18.293 -6.779 26.891 1.00 86.12 169 ILE A C 1
ATOM 1373 O O . ILE A 1 169 ? -19.247 -7.173 27.552 1.00 86.12 169 ILE A O 1
ATOM 1377 N N . ASP A 1 170 ? -17.056 -6.715 27.382 1.00 86.56 170 ASP A N 1
ATOM 1378 C CA . ASP A 1 170 ? -16.710 -7.166 28.734 1.00 86.56 170 ASP A CA 1
ATOM 1379 C C . ASP A 1 170 ? -17.523 -6.428 29.804 1.00 86.56 170 ASP A C 1
ATOM 1381 O O . ASP A 1 170 ? -18.102 -7.053 30.694 1.00 86.56 170 ASP A O 1
ATOM 1385 N N . HIS A 1 171 ? -17.635 -5.100 29.684 1.00 83.69 171 HIS A N 1
ATOM 1386 C CA . HIS A 1 171 ? -18.445 -4.298 30.600 1.00 83.69 171 HIS A CA 1
ATOM 1387 C C . HIS A 1 171 ? -19.932 -4.686 30.549 1.00 83.69 171 HIS A C 1
ATOM 1389 O O . HIS A 1 171 ? -20.576 -4.787 31.593 1.00 83.69 171 HIS A O 1
ATOM 1395 N N . MET A 1 172 ? -20.489 -4.916 29.354 1.00 80.94 172 MET A N 1
ATOM 1396 C CA . MET A 1 172 ? -21.880 -5.368 29.201 1.00 80.94 172 MET A CA 1
ATOM 1397 C C . MET A 1 172 ? -22.088 -6.754 29.818 1.00 80.94 172 MET A C 1
ATOM 1399 O O . MET A 1 172 ? -23.010 -6.932 30.605 1.00 80.94 172 MET A O 1
ATOM 1403 N N . VAL A 1 173 ? -21.192 -7.708 29.551 1.00 85.62 173 VAL A N 1
ATOM 1404 C CA . VAL A 1 173 ? -21.258 -9.068 30.108 1.00 85.62 173 VAL A CA 1
ATOM 1405 C C . VAL A 1 173 ? -21.193 -9.047 31.636 1.00 85.62 173 VAL A C 1
ATOM 1407 O O . VAL A 1 173 ? -21.962 -9.745 32.297 1.00 85.62 173 VAL A O 1
ATOM 1410 N N . GLN A 1 174 ? -20.305 -8.238 32.218 1.00 84.00 174 GLN A N 1
ATOM 1411 C CA . GLN A 1 174 ? -20.187 -8.110 33.672 1.00 84.00 174 GLN A CA 1
ATOM 1412 C C . GLN A 1 174 ? -21.446 -7.490 34.299 1.00 84.00 174 GLN A C 1
ATOM 1414 O O . GLN A 1 174 ? -21.882 -7.894 35.383 1.00 84.00 174 GLN A O 1
ATOM 1419 N N . GLN A 1 175 ? -22.051 -6.522 33.611 1.00 81.56 175 GLN A N 1
ATOM 1420 C CA . GLN A 1 175 ? -23.301 -5.913 34.038 1.00 81.56 175 GLN A CA 1
ATOM 1421 C C . GLN A 1 175 ? -24.473 -6.903 33.964 1.00 81.56 175 GLN A C 1
ATOM 1423 O O . GLN A 1 175 ? -25.186 -7.053 34.954 1.00 81.56 175 GLN A O 1
ATOM 1428 N N . ASP A 1 176 ? -24.621 -7.636 32.859 1.00 83.56 176 ASP A N 1
ATOM 1429 C CA . ASP A 1 176 ? -25.678 -8.640 32.680 1.00 83.56 176 ASP A CA 1
ATOM 1430 C C . ASP A 1 176 ? -25.592 -9.757 33.733 1.00 83.56 176 ASP A C 1
ATOM 1432 O O . ASP A 1 176 ? -26.611 -10.200 34.264 1.00 83.56 176 ASP A O 1
ATOM 1436 N N . GLN A 1 177 ? -24.379 -10.185 34.105 1.00 85.06 177 GLN A N 1
ATOM 1437 C CA . GLN A 1 177 ? -24.182 -11.131 35.210 1.00 85.06 177 GLN A CA 1
ATOM 1438 C C . GLN A 1 177 ? -24.704 -10.588 36.546 1.00 85.06 177 GLN A C 1
ATOM 1440 O O . GLN A 1 177 ? -25.283 -11.339 37.332 1.00 85.06 177 GLN A O 1
ATOM 1445 N N . THR A 1 178 ? -24.516 -9.293 36.805 1.00 82.94 178 THR A N 1
ATOM 1446 C CA . THR A 1 178 ? -25.002 -8.646 38.031 1.00 82.94 178 THR A CA 1
ATOM 1447 C C . THR A 1 178 ? -26.529 -8.584 38.043 1.00 82.94 178 THR A C 1
ATOM 1449 O O . THR A 1 178 ? -27.142 -8.975 39.038 1.00 82.94 178 THR A O 1
ATOM 1452 N N . ASP A 1 179 ? -27.137 -8.182 36.923 1.00 82.69 179 ASP A N 1
ATOM 1453 C CA . ASP A 1 179 ? -28.594 -8.111 36.765 1.00 82.69 179 ASP A CA 1
ATOM 1454 C C . ASP A 1 179 ? -29.225 -9.522 36.935 1.00 82.69 179 ASP A C 1
ATOM 1456 O O . ASP A 1 179 ? -30.236 -9.688 37.622 1.00 82.69 179 ASP A O 1
ATOM 1460 N N . LEU A 1 180 ? -28.583 -10.580 36.414 1.00 84.69 180 LEU A N 1
ATOM 1461 C CA . LEU A 1 180 ? -29.015 -11.975 36.610 1.00 84.69 180 LEU A CA 1
ATOM 1462 C C . LEU A 1 180 ? -28.943 -12.433 38.075 1.00 84.69 180 LEU A C 1
ATOM 1464 O O . LEU A 1 180 ? -29.851 -13.125 38.546 1.00 84.69 180 LEU A O 1
ATOM 1468 N N . LEU A 1 181 ? -27.885 -12.066 38.803 1.00 87.06 181 LEU A N 1
ATOM 1469 C CA . LEU A 1 181 ? -27.752 -12.387 40.228 1.00 87.06 181 LEU A CA 1
ATOM 1470 C C . LEU A 1 181 ? -28.825 -11.685 41.070 1.00 87.06 181 LEU A C 1
ATOM 1472 O O . LEU A 1 181 ? -29.361 -12.290 42.000 1.00 87.06 181 LEU A O 1
ATOM 1476 N N . GLU A 1 182 ? -29.170 -10.439 40.735 1.00 82.94 182 GLU A N 1
ATOM 1477 C CA . GLU A 1 182 ? -30.247 -9.698 41.400 1.00 82.94 182 GLU A CA 1
ATOM 1478 C C . GLU A 1 182 ? -31.600 -10.396 41.202 1.00 82.94 182 GLU A C 1
ATOM 1480 O O . GLU A 1 182 ? -32.317 -10.638 42.178 1.00 82.94 182 GLU A O 1
ATOM 1485 N N . ILE A 1 183 ? -31.899 -10.836 39.973 1.00 82.94 183 ILE A N 1
ATOM 1486 C CA . ILE A 1 183 ? -33.102 -11.626 39.669 1.00 82.94 183 ILE A CA 1
ATOM 1487 C C . ILE A 1 183 ? -33.116 -12.943 40.462 1.00 82.94 183 ILE A C 1
ATOM 1489 O O . ILE A 1 183 ? -34.137 -13.285 41.064 1.00 82.94 183 ILE A O 1
ATOM 1493 N N . GLN A 1 184 ? -32.001 -13.684 40.508 1.00 82.06 184 GLN A N 1
ATOM 1494 C CA . GLN A 1 184 ? -31.916 -14.940 41.270 1.00 82.06 184 GLN A CA 1
ATOM 1495 C C . GLN A 1 184 ? -32.117 -14.731 42.775 1.00 82.06 184 GLN A C 1
ATOM 1497 O O . GLN A 1 184 ? -32.795 -15.528 43.435 1.00 82.06 184 GLN A O 1
ATOM 1502 N N . LYS A 1 185 ? -31.555 -13.654 43.332 1.00 84.75 185 LYS A N 1
ATOM 1503 C CA . LYS A 1 185 ? -31.742 -13.300 44.741 1.00 84.75 185 LYS A CA 1
ATOM 1504 C C . LYS A 1 185 ? -33.216 -13.038 45.041 1.00 84.75 185 LYS A C 1
ATOM 1506 O O . LYS A 1 185 ? -33.744 -13.583 46.007 1.00 84.75 185 LYS A O 1
ATOM 1511 N N . LEU A 1 186 ? -33.891 -12.290 44.172 1.00 81.50 186 LEU A N 1
ATOM 1512 C CA . LEU A 1 186 ? -35.320 -12.004 44.288 1.00 81.50 186 LEU A CA 1
ATOM 1513 C C . LEU A 1 186 ? -36.183 -13.264 44.219 1.00 81.50 186 LEU A C 1
ATOM 1515 O O . LEU A 1 186 ? -37.089 -13.437 45.033 1.00 81.50 186 LEU A O 1
ATOM 1519 N N . GLN A 1 187 ? -35.867 -14.180 43.298 1.00 81.12 187 GLN A N 1
ATOM 1520 C CA . GLN A 1 187 ? -36.525 -15.488 43.237 1.00 81.12 187 GLN A CA 1
ATOM 1521 C C . GLN A 1 187 ? -36.328 -16.275 44.539 1.00 81.12 187 GLN A C 1
ATOM 1523 O O . GLN A 1 187 ? -37.276 -16.872 45.048 1.00 81.12 187 GLN A O 1
ATOM 1528 N N . THR A 1 188 ? -35.123 -16.244 45.111 1.00 85.25 188 THR A N 1
ATOM 1529 C CA . THR A 1 188 ? -34.819 -16.928 46.375 1.00 85.25 188 THR A CA 1
ATOM 1530 C C . THR A 1 188 ? -35.595 -16.319 47.546 1.00 85.25 188 THR A C 1
ATOM 1532 O O . THR A 1 188 ? -36.189 -17.055 48.332 1.00 85.25 188 THR A O 1
ATOM 1535 N N . GLU A 1 189 ? -35.654 -14.989 47.647 1.00 82.56 189 GLU A N 1
ATOM 1536 C CA . GLU A 1 189 ? -36.431 -14.282 48.678 1.00 82.56 189 GLU A CA 1
ATOM 1537 C C . GLU A 1 189 ? -37.932 -14.598 48.580 1.00 82.56 189 GLU A C 1
ATOM 1539 O O . GLU A 1 189 ? -38.578 -14.873 49.597 1.00 82.56 189 GLU A O 1
ATOM 1544 N N . LEU A 1 190 ? -38.477 -14.651 47.360 1.00 81.25 190 LEU A N 1
ATOM 1545 C CA . LEU A 1 190 ? -39.854 -15.079 47.101 1.00 81.25 190 LEU A CA 1
ATOM 1546 C C . LEU A 1 190 ? -40.108 -16.519 47.554 1.00 81.25 190 LEU A C 1
ATOM 1548 O O . LEU A 1 190 ? -41.106 -16.778 48.227 1.00 81.25 190 LEU A O 1
ATOM 1552 N N . LEU A 1 191 ? -39.213 -17.451 47.213 1.00 85.00 191 LEU A N 1
ATOM 1553 C CA . LEU A 1 191 ? -39.325 -18.855 47.618 1.00 85.00 191 LEU A CA 1
ATOM 1554 C C . LEU A 1 191 ? -39.289 -19.012 49.141 1.00 85.00 191 LEU A C 1
ATOM 1556 O O . LEU A 1 191 ? -40.086 -19.767 49.697 1.00 85.00 191 LEU A O 1
ATOM 1560 N N . VAL A 1 192 ? -38.411 -18.274 49.826 1.00 84.19 192 VAL A N 1
ATOM 1561 C CA . VAL A 1 192 ? -38.342 -18.266 51.296 1.00 84.19 192 VAL A CA 1
ATOM 1562 C C . VAL A 1 192 ? -39.635 -17.712 51.896 1.00 84.19 192 VAL A C 1
ATOM 1564 O O . VAL A 1 192 ? -40.189 -18.311 52.819 1.00 84.19 192 VAL A O 1
ATOM 1567 N N . SER A 1 193 ? -40.156 -16.608 51.355 1.00 79.69 193 SER A N 1
ATOM 1568 C CA . SER A 1 193 ? -41.422 -16.014 51.802 1.00 79.69 193 SER A CA 1
ATOM 1569 C C . SER A 1 193 ? -42.603 -16.981 51.637 1.00 79.69 193 SER A C 1
ATOM 1571 O O . SER A 1 193 ? -43.366 -17.194 52.582 1.00 79.69 193 SER A O 1
ATOM 1573 N N . LEU A 1 194 ? -42.706 -17.633 50.473 1.00 80.75 194 LEU A N 1
ATOM 1574 C CA . LEU A 1 194 ? -43.708 -18.665 50.183 1.00 80.75 194 LEU A CA 1
ATOM 1575 C C . LEU A 1 194 ? -43.587 -19.856 51.139 1.00 80.75 194 LEU A C 1
ATOM 1577 O O . LEU A 1 194 ? -44.585 -20.293 51.709 1.00 80.75 194 LEU A O 1
ATOM 1581 N N . SER A 1 195 ? -42.369 -20.360 51.353 1.00 83.94 195 SER A N 1
ATOM 1582 C CA . SER A 1 195 ? -42.106 -21.464 52.282 1.00 83.94 195 SER A CA 1
ATOM 1583 C C . SER A 1 195 ? -42.559 -21.125 53.704 1.00 83.94 195 SER A C 1
ATOM 1585 O O . SER A 1 195 ? -43.223 -21.935 54.354 1.00 83.94 195 SER A O 1
ATOM 1587 N N . ASN A 1 196 ? -42.242 -19.920 54.184 1.00 82.31 196 ASN A N 1
ATOM 1588 C CA . ASN A 1 196 ? -42.641 -19.465 55.514 1.00 82.31 196 ASN A CA 1
ATOM 1589 C C . ASN A 1 196 ? -44.165 -19.357 55.653 1.00 82.31 196 ASN A C 1
ATOM 1591 O O . ASN A 1 196 ? -44.702 -19.756 56.683 1.00 82.31 196 ASN A O 1
ATOM 1595 N N . GLN A 1 197 ? -44.876 -18.900 54.619 1.00 78.00 197 GLN A N 1
ATOM 1596 C CA . GLN A 1 197 ? -46.343 -18.879 54.629 1.00 78.00 197 GLN A CA 1
ATOM 1597 C C . GLN A 1 197 ? -46.953 -20.271 54.647 1.00 78.00 197 GLN A C 1
ATOM 1599 O O . GLN A 1 197 ? -47.872 -20.524 55.419 1.00 78.00 197 GLN A O 1
ATOM 1604 N N . VAL A 1 198 ? -46.444 -21.192 53.826 1.00 83.25 198 VAL A N 1
ATOM 1605 C CA . VAL A 1 198 ? -46.916 -22.582 53.841 1.00 83.25 198 VAL A CA 1
ATOM 1606 C C . VAL A 1 198 ? -46.710 -23.190 55.231 1.00 83.25 198 VAL A C 1
ATOM 1608 O O . VAL A 1 198 ? -47.586 -23.901 55.723 1.00 83.25 198 VAL A O 1
ATOM 1611 N N . ALA A 1 199 ? -45.594 -22.880 55.896 1.00 82.44 199 ALA A N 1
ATOM 1612 C CA . ALA A 1 199 ? -45.344 -23.310 57.268 1.00 82.44 199 ALA A CA 1
ATOM 1613 C C . ALA A 1 199 ? -46.322 -22.679 58.279 1.00 82.44 199 ALA A C 1
ATOM 1615 O O . ALA A 1 199 ? -46.845 -23.402 59.128 1.00 82.44 199 ALA A O 1
ATOM 1616 N N . GLN A 1 200 ? -46.606 -21.376 58.167 1.00 78.69 200 GLN A N 1
ATOM 1617 C CA . GLN A 1 200 ? -47.565 -20.663 59.022 1.00 78.69 200 GLN A CA 1
ATOM 1618 C C . GLN A 1 200 ? -48.995 -21.184 58.845 1.00 78.69 200 GLN A C 1
ATOM 1620 O O . GLN A 1 200 ? -49.613 -21.593 59.823 1.00 78.69 200 GLN A O 1
ATOM 1625 N N . LEU A 1 201 ? -49.484 -21.292 57.606 1.00 78.75 201 LEU A N 1
ATOM 1626 C CA . LEU A 1 201 ? -50.805 -21.854 57.297 1.00 78.75 201 LEU A CA 1
ATOM 1627 C C . LEU A 1 201 ? -50.946 -23.283 57.829 1.00 78.75 201 LEU A C 1
ATOM 1629 O O . LEU A 1 201 ? -51.986 -23.674 58.352 1.00 78.75 201 LEU A O 1
ATOM 1633 N N . ARG A 1 202 ? -49.879 -24.084 57.728 1.00 79.88 202 ARG A N 1
ATOM 1634 C CA . ARG A 1 202 ? -49.868 -25.443 58.273 1.00 79.88 202 ARG A CA 1
ATOM 1635 C C . ARG A 1 202 ? -49.919 -25.458 59.803 1.00 79.88 202 ARG A C 1
ATOM 1637 O O . ARG A 1 202 ? -50.494 -26.389 60.359 1.00 79.88 202 ARG A O 1
ATOM 1644 N N . GLN A 1 203 ? -49.325 -24.472 60.477 1.00 77.50 203 GLN A N 1
ATOM 1645 C CA . GLN A 1 203 ? -49.437 -24.317 61.929 1.00 77.50 203 GLN A CA 1
ATOM 1646 C C . GLN A 1 203 ? -50.844 -23.878 62.343 1.00 77.50 203 GLN A C 1
ATOM 1648 O O . GLN A 1 203 ? -51.392 -24.477 63.264 1.00 77.50 203 GLN A O 1
ATOM 1653 N N . GLU A 1 204 ? -51.448 -22.919 61.640 1.00 76.44 204 GLU A N 1
ATOM 1654 C CA . GLU A 1 204 ? -52.825 -22.467 61.889 1.00 76.44 204 GLU A CA 1
ATOM 1655 C C . GLU A 1 204 ? -53.828 -23.620 61.728 1.00 76.44 204 GLU A C 1
ATOM 1657 O O . GLU A 1 204 ? -54.600 -23.902 62.643 1.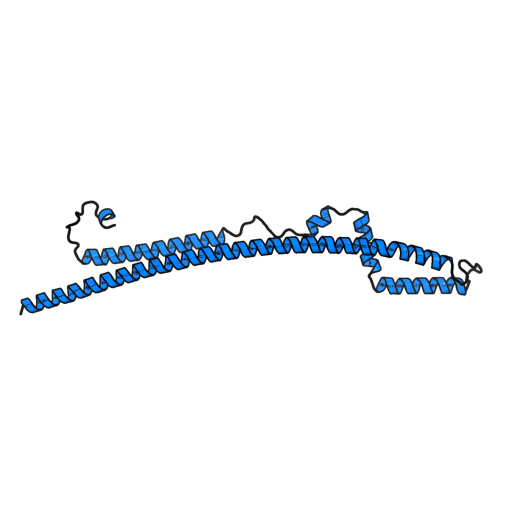00 76.44 204 GLU A O 1
ATOM 1662 N N . MET A 1 205 ? -53.726 -24.403 60.645 1.00 71.12 205 MET A N 1
ATOM 1663 C CA . MET A 1 205 ? -54.569 -25.594 60.451 1.00 71.12 205 MET A CA 1
ATOM 1664 C C . MET A 1 205 ? -54.372 -26.689 61.514 1.00 71.12 205 MET A C 1
ATOM 1666 O O . MET A 1 205 ? -55.254 -27.528 61.701 1.00 71.12 205 MET A O 1
ATOM 1670 N N . ASN A 1 206 ? -53.210 -26.739 62.172 1.00 69.69 206 ASN A N 1
ATOM 1671 C CA . ASN A 1 206 ? -52.943 -27.679 63.264 1.00 69.69 206 ASN A CA 1
ATOM 1672 C C . ASN A 1 206 ? -53.406 -27.149 64.630 1.00 69.69 206 ASN A C 1
ATOM 1674 O O . ASN A 1 206 ? -53.500 -27.944 65.558 1.00 69.69 206 ASN A O 1
ATOM 1678 N N . GLN A 1 207 ? -53.655 -25.843 64.766 1.00 61.66 207 GLN A N 1
ATOM 1679 C CA . GLN A 1 207 ? -54.223 -25.237 65.975 1.00 61.66 207 GLN A CA 1
ATOM 1680 C C . GLN A 1 207 ? -55.759 -25.229 65.963 1.00 61.66 207 GLN A C 1
ATOM 1682 O O . GLN A 1 207 ? -56.365 -25.203 67.029 1.00 61.66 207 GLN A O 1
ATOM 1687 N N . GLU A 1 208 ? -56.390 -25.283 64.786 1.00 54.38 208 GLU A N 1
ATOM 1688 C CA . GLU A 1 208 ? -57.851 -25.414 64.637 1.00 54.38 208 GLU A CA 1
ATOM 1689 C C . GLU A 1 208 ? -58.380 -26.862 64.760 1.00 54.38 208 GLU A C 1
ATOM 1691 O O . GLU A 1 208 ? -59.589 -27.083 64.674 1.00 54.38 208 GLU A O 1
ATOM 1696 N N . LYS A 1 209 ? -57.502 -27.852 64.968 1.00 46.34 209 LYS A N 1
ATOM 1697 C CA . LYS A 1 209 ? -57.856 -29.260 65.223 1.00 46.34 209 LYS A CA 1
ATOM 1698 C C . LYS A 1 209 ? -57.617 -29.649 66.672 1.00 46.34 209 LYS A C 1
ATOM 1700 O O . LYS A 1 209 ? -58.455 -30.421 67.187 1.00 46.34 209 LYS A O 1
#

Foldseek 3Di:
DCCVVPVPDDPPDDDDVVVVVVVLVVVVVVLVVVVVVVVVVVVCVVVVPPPPPCDLDDLCVVLVVPDDPVLVVLVVCVVLVPDPVNVVVVVVVVVVVVVCQVVVPPVDNPQHPVRPPVVVVVVVVVVVVVVSVVSVVVVVVVSVVSVVVSVVVVVVVVVVVVVVVVVVVVVVVVVVVVSVVVVVVSVVVVVVVVVVVVVVVVVVVVVVD

Mean predicted aligned error: 14.32 Å